Protein AF-A0A9P9T2A0-F1 (afdb_monomer)

Mean predicted aligned error: 20.94 Å

Secondary structure (DSSP, 8-state):
-PPP------PPPP--PPPPPPP-------PPPPP--S---S--------------PPPPPPHHHHHHTS---S---BPTT----GGGTTT-SSHHHHHHHHHHHHSEE-SS--TTTTTT-SSBSS-EE-TTSGGG--HHHHHTT-GGG-HHHHHHHHHHHHHHHHHHHHHHHHHHHHHHTS------------PPPP-PPPP-PPPP-PPPP---PPPPPPP----------TTS-HHHHHHHHHHHHHHHSS--SHHHHHHHHHHHHHHHHTTS--------------------------PPPP------GGGGS-HHHHHHHHHHHHHHHHHHHHHHHHHHHHHHHHHHHHHHHT---------

Structure (mmCIF, N/CA/C/O backbone):
data_AF-A0A9P9T2A0-F1
#
_entry.id   AF-A0A9P9T2A0-F1
#
loop_
_atom_site.group_PDB
_atom_site.id
_atom_site.type_symbol
_atom_site.label_atom_id
_atom_site.label_alt_id
_atom_site.label_comp_id
_atom_site.label_asym_id
_atom_site.label_entity_id
_atom_site.label_seq_id
_atom_site.pdbx_PDB_ins_code
_atom_site.Cartn_x
_atom_site.Cartn_y
_atom_site.Cartn_z
_atom_site.occupancy
_atom_site.B_iso_or_equiv
_atom_site.auth_seq_id
_atom_site.auth_comp_id
_atom_site.auth_asym_id
_atom_site.auth_atom_id
_atom_site.pdbx_PDB_model_num
ATOM 1 N N . MET A 1 1 ? -13.767 57.435 -18.897 1.00 41.62 1 MET A N 1
ATOM 2 C CA . MET A 1 1 ? -14.910 56.518 -18.713 1.00 41.62 1 MET A CA 1
ATOM 3 C C . MET A 1 1 ? -14.420 55.122 -19.057 1.00 41.62 1 MET A C 1
ATOM 5 O O . MET A 1 1 ? -14.004 54.945 -20.196 1.00 41.62 1 MET A O 1
ATOM 9 N N . PRO A 1 2 ? -14.330 54.190 -18.098 1.00 49.88 2 PRO A N 1
ATOM 10 C CA . PRO A 1 2 ? -13.970 52.807 -18.399 1.00 49.88 2 PRO A CA 1
ATOM 11 C C . PRO A 1 2 ? -15.181 52.045 -18.983 1.00 49.88 2 PRO A C 1
ATOM 13 O O . PRO A 1 2 ? -16.313 52.372 -18.618 1.00 49.88 2 PRO A O 1
ATOM 16 N N . PRO A 1 3 ? -14.972 51.081 -19.900 1.00 56.56 3 PRO A N 1
ATOM 17 C CA . PRO A 1 3 ? -16.055 50.308 -20.498 1.00 56.56 3 PRO A CA 1
ATOM 18 C C . PRO A 1 3 ? -16.605 49.237 -19.545 1.00 56.56 3 PRO A C 1
ATOM 20 O O . PRO A 1 3 ? -15.910 48.731 -18.665 1.00 56.56 3 PRO A O 1
ATOM 23 N N . ASN A 1 4 ? -17.890 48.958 -19.750 1.00 50.88 4 ASN A N 1
ATOM 24 C CA . ASN A 1 4 ? -18.775 48.100 -18.971 1.00 50.88 4 ASN A CA 1
ATOM 25 C C . ASN A 1 4 ? -18.480 46.608 -19.243 1.00 50.88 4 ASN A C 1
ATOM 27 O O . ASN A 1 4 ? -18.225 46.246 -20.389 1.00 50.88 4 ASN A O 1
ATOM 31 N N . VAL A 1 5 ? -18.478 45.766 -18.203 1.00 57.22 5 VAL A N 1
ATOM 32 C CA . VAL A 1 5 ? -17.956 44.375 -18.225 1.00 57.22 5 VAL A CA 1
ATOM 33 C C . VAL A 1 5 ? -19.076 43.322 -18.356 1.00 57.22 5 VAL A C 1
ATOM 35 O O . VAL A 1 5 ? -18.821 42.127 -18.275 1.00 57.22 5 VAL A O 1
ATOM 38 N N . ASP A 1 6 ? -20.318 43.739 -18.604 1.00 58.12 6 ASP A N 1
ATOM 39 C CA . ASP A 1 6 ? -21.498 42.860 -18.540 1.00 58.12 6 ASP A CA 1
ATOM 40 C C . ASP A 1 6 ? -21.916 42.196 -19.870 1.00 58.12 6 ASP A C 1
ATOM 42 O O . ASP A 1 6 ? -23.060 41.778 -20.023 1.00 58.12 6 ASP A O 1
ATOM 46 N N . GLU A 1 7 ? -21.009 42.032 -20.835 1.00 53.19 7 GLU A N 1
ATOM 47 C CA . GLU A 1 7 ? -21.342 41.421 -22.134 1.00 53.19 7 GLU A CA 1
ATOM 48 C C . GLU A 1 7 ? -20.341 40.318 -22.518 1.00 53.19 7 GLU A C 1
ATOM 50 O O . GLU A 1 7 ? -19.630 40.389 -23.516 1.00 53.19 7 GLU A O 1
ATOM 55 N N . ILE A 1 8 ? -20.255 39.276 -21.683 1.00 51.69 8 ILE A N 1
ATOM 56 C CA . ILE A 1 8 ? -19.640 38.001 -22.078 1.00 51.69 8 ILE A CA 1
ATOM 57 C C . ILE A 1 8 ? -20.766 37.052 -22.478 1.00 51.69 8 ILE A C 1
ATOM 59 O O . ILE A 1 8 ? -21.396 36.372 -21.669 1.00 51.69 8 ILE A O 1
ATOM 63 N N . GLU A 1 9 ? -21.018 37.092 -23.778 1.00 57.16 9 GLU A N 1
ATOM 64 C CA . GLU A 1 9 ? -21.919 36.263 -24.558 1.00 57.16 9 GLU A CA 1
ATOM 65 C C . GLU A 1 9 ? -21.628 34.765 -24.331 1.00 57.16 9 GLU A C 1
ATOM 67 O O . GLU A 1 9 ? -20.503 34.281 -24.487 1.00 57.16 9 GLU A O 1
ATOM 72 N N . TYR A 1 10 ? -22.661 34.020 -23.933 1.00 47.84 10 TYR A N 1
ATOM 73 C CA . TYR A 1 10 ? -22.633 32.566 -23.782 1.00 47.84 10 TYR A CA 1
ATOM 74 C C . TYR A 1 10 ? -22.463 31.898 -25.155 1.00 47.84 10 TYR A C 1
ATOM 76 O O . TYR A 1 10 ? -23.434 31.674 -25.878 1.00 47.84 10 TYR A O 1
ATOM 84 N N . ALA A 1 11 ? -21.232 31.525 -25.503 1.00 46.56 11 ALA A N 1
ATOM 85 C CA . ALA A 1 11 ? -20.979 30.623 -26.621 1.00 46.56 11 ALA A CA 1
ATOM 86 C C . ALA A 1 11 ? -21.406 29.191 -26.247 1.00 46.56 11 ALA A C 1
ATOM 88 O O . ALA A 1 11 ? -20.914 28.594 -25.287 1.00 46.56 11 ALA A O 1
ATOM 89 N N . THR A 1 12 ? -22.343 28.639 -27.015 1.00 52.91 12 THR A N 1
ATOM 90 C CA . THR A 1 12 ? -22.843 27.265 -26.889 1.00 52.91 12 THR A CA 1
ATOM 91 C C . THR A 1 12 ? -21.741 26.221 -27.125 1.00 52.91 12 THR A C 1
ATOM 93 O O . THR A 1 12 ? -20.896 26.424 -28.000 1.00 52.91 12 THR A O 1
ATOM 96 N N . PRO A 1 13 ? -21.753 25.075 -26.415 1.00 56.88 13 PRO A N 1
ATOM 97 C CA . PRO A 1 13 ? -20.705 24.073 -26.530 1.00 56.88 13 PRO A CA 1
ATOM 98 C C . PRO A 1 13 ? -20.765 23.324 -27.865 1.00 56.88 13 PRO A C 1
ATOM 100 O O . PRO A 1 13 ? -21.826 22.932 -28.348 1.00 56.88 13 PRO A O 1
ATOM 103 N N . PHE A 1 14 ? -19.577 23.117 -28.426 1.00 48.00 14 PHE A N 1
ATOM 104 C CA . PHE A 1 14 ? -19.291 22.433 -29.679 1.00 48.00 14 PHE A CA 1
ATOM 105 C C . PHE A 1 14 ? -20.004 21.079 -29.833 1.00 48.00 14 PHE A C 1
ATOM 107 O O . PHE A 1 14 ? -19.906 20.185 -28.991 1.00 48.00 14 PHE A O 1
ATOM 114 N N . HIS A 1 15 ? -20.647 20.914 -30.990 1.00 42.28 15 HIS A N 1
ATOM 115 C CA . HIS A 1 15 ? -21.074 19.637 -31.548 1.00 42.28 15 HIS A CA 1
ATOM 116 C C . HIS A 1 15 ? -19.861 18.717 -31.772 1.00 42.28 15 HIS A C 1
ATOM 118 O O . HIS A 1 15 ? -19.014 18.984 -32.624 1.00 42.28 15 HIS A O 1
ATOM 124 N N . ASN A 1 16 ? -19.808 17.596 -31.050 1.00 45.84 16 ASN A N 1
ATOM 125 C CA . ASN A 1 16 ? -18.915 16.481 -31.359 1.00 45.84 16 ASN A CA 1
ATOM 126 C C . ASN A 1 16 ? -19.449 15.727 -32.586 1.00 45.84 16 ASN A C 1
ATOM 128 O O . ASN A 1 16 ? -20.404 14.956 -32.486 1.00 45.84 16 ASN A O 1
ATOM 132 N N . GLY A 1 17 ? -18.838 15.962 -33.747 1.00 53.97 17 GLY A N 1
ATOM 133 C CA . GLY A 1 17 ? -19.007 15.109 -34.922 1.00 53.97 17 GLY A CA 1
ATOM 134 C C . GLY A 1 17 ? -18.290 13.758 -34.745 1.00 53.97 17 GLY A C 1
ATOM 135 O O . GLY A 1 17 ? -17.274 13.694 -34.049 1.00 53.97 17 GLY A O 1
ATOM 136 N N . PRO A 1 18 ? -18.795 12.668 -35.351 1.00 54.28 18 PRO A N 1
ATOM 137 C CA . PRO A 1 18 ? -18.172 11.349 -35.272 1.00 54.28 18 PRO A CA 1
ATOM 138 C C . PRO A 1 18 ? -16.817 11.322 -36.007 1.00 54.28 18 PRO A C 1
ATOM 140 O O . PRO A 1 18 ? -16.658 11.998 -37.027 1.00 54.28 18 PRO A O 1
ATOM 143 N N . PRO A 1 19 ? -15.830 10.542 -35.524 1.00 51.84 19 PRO A N 1
ATOM 144 C CA . PRO A 1 19 ? -14.503 10.510 -36.121 1.00 51.84 19 PRO A CA 1
ATOM 145 C C . PRO A 1 19 ? -14.547 9.879 -37.515 1.00 51.84 19 PRO A C 1
ATOM 147 O O . PRO A 1 19 ? -14.990 8.745 -37.695 1.00 51.84 19 PRO A O 1
ATOM 150 N N . ALA A 1 20 ? -14.041 10.626 -38.496 1.00 48.44 20 ALA A N 1
ATOM 151 C CA . ALA A 1 20 ? -13.804 10.142 -39.844 1.00 48.44 20 ALA A CA 1
ATOM 15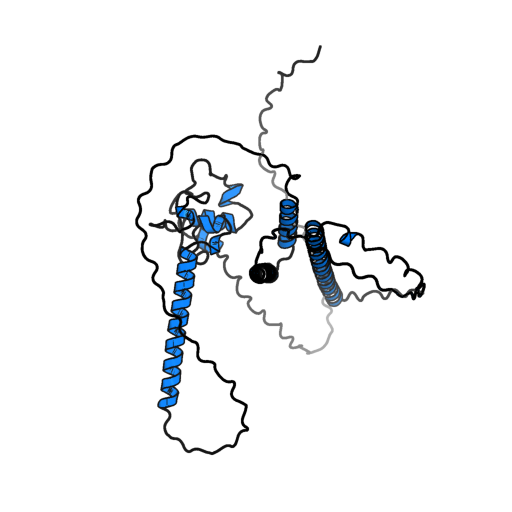2 C C . ALA A 1 20 ? -12.872 8.918 -39.817 1.00 48.44 20 ALA A C 1
ATOM 154 O O . ALA A 1 20 ? -11.771 8.945 -39.259 1.00 48.44 20 ALA A O 1
ATOM 155 N N . SER A 1 21 ? -13.337 7.843 -40.442 1.00 49.62 21 SER A N 1
ATOM 156 C CA . SER A 1 21 ? -12.606 6.614 -40.727 1.00 49.62 21 SER A CA 1
ATOM 157 C C . SER A 1 21 ? -11.299 6.915 -41.465 1.00 49.62 21 SER A C 1
ATOM 159 O O . SER A 1 21 ? -11.310 7.406 -42.594 1.00 49.62 21 SER A O 1
ATOM 161 N N . ARG A 1 22 ? -10.167 6.604 -40.825 1.00 48.06 22 ARG A N 1
ATOM 162 C CA . ARG A 1 22 ? -8.840 6.653 -41.447 1.00 48.06 22 ARG A CA 1
ATOM 163 C C . ARG A 1 22 ? -8.705 5.517 -42.473 1.00 48.06 22 ARG A C 1
ATOM 165 O O . ARG A 1 22 ? -8.990 4.373 -42.117 1.00 48.06 22 ARG A O 1
ATOM 172 N N . PRO A 1 23 ? -8.245 5.786 -43.706 1.00 51.59 23 PRO A N 1
ATOM 173 C CA . PRO A 1 23 ? -7.940 4.733 -44.664 1.00 51.59 23 PRO A CA 1
ATOM 174 C C . PRO A 1 23 ? -6.688 3.967 -44.220 1.00 51.59 23 PRO A C 1
ATOM 176 O O . PRO A 1 23 ? -5.634 4.552 -43.964 1.00 51.59 23 PRO A O 1
ATOM 179 N N . ILE A 1 24 ? -6.819 2.644 -44.123 1.00 49.84 24 ILE A N 1
ATOM 180 C CA . ILE A 1 24 ? -5.708 1.711 -43.933 1.00 49.84 24 ILE A CA 1
ATOM 181 C C . ILE A 1 24 ? -4.950 1.649 -45.260 1.00 49.84 24 ILE A C 1
ATOM 183 O O . ILE A 1 24 ? -5.409 1.034 -46.220 1.00 49.84 24 ILE A O 1
ATOM 187 N N . VAL A 1 25 ? -3.795 2.307 -45.322 1.00 52.50 25 VAL A N 1
ATOM 188 C CA . VAL A 1 25 ? -2.832 2.120 -46.409 1.00 52.50 25 VAL A CA 1
ATOM 189 C C . VAL A 1 25 ? -2.075 0.828 -46.116 1.00 52.50 25 VAL A C 1
ATOM 191 O O . VAL A 1 25 ? -1.145 0.799 -45.314 1.00 52.50 25 VAL A O 1
ATOM 194 N N . VAL A 1 26 ? -2.522 -0.263 -46.735 1.00 50.38 26 VAL A N 1
ATOM 195 C CA . VAL A 1 26 ? -1.772 -1.519 -46.812 1.00 50.38 26 VAL A CA 1
ATOM 196 C C . VAL A 1 26 ? -0.613 -1.283 -47.782 1.00 50.38 26 VAL A C 1
ATOM 198 O O . VAL A 1 26 ? -0.795 -1.353 -48.994 1.00 50.38 26 VAL A O 1
ATOM 201 N N . MET A 1 27 ? 0.574 -0.953 -47.267 1.00 57.16 27 MET A N 1
ATOM 202 C CA . MET A 1 27 ? 1.802 -1.062 -48.058 1.00 57.16 27 MET A CA 1
ATOM 203 C C . MET A 1 27 ? 2.182 -2.540 -48.141 1.00 57.16 27 MET A C 1
ATOM 205 O O . MET A 1 27 ? 2.750 -3.103 -47.206 1.00 57.16 27 MET A O 1
ATOM 209 N N . GLY A 1 28 ? 1.815 -3.169 -49.257 1.00 46.59 28 GLY A N 1
ATOM 210 C CA . GLY A 1 28 ? 2.382 -4.441 -49.681 1.00 46.59 28 GLY A CA 1
ATOM 211 C C . GLY A 1 28 ? 3.827 -4.215 -50.105 1.00 46.59 28 GLY A C 1
ATOM 212 O O . GLY A 1 28 ? 4.086 -3.591 -51.130 1.00 46.59 28 GLY A O 1
ATOM 213 N N . TYR A 1 29 ? 4.765 -4.685 -49.291 1.00 51.84 29 TYR A N 1
ATOM 214 C CA . TYR A 1 29 ? 6.146 -4.859 -49.715 1.00 51.84 29 TYR A CA 1
ATOM 215 C C . TYR A 1 29 ? 6.257 -6.257 -50.319 1.00 51.84 29 TYR A C 1
ATOM 217 O O . TYR A 1 29 ? 6.433 -7.241 -49.603 1.00 51.84 29 TYR A O 1
ATOM 225 N N . ASP A 1 30 ? 6.113 -6.330 -51.641 1.00 45.88 30 ASP A N 1
ATOM 226 C CA . ASP A 1 30 ? 6.529 -7.486 -52.427 1.00 45.88 30 ASP A CA 1
ATOM 227 C C . ASP A 1 30 ? 8.059 -7.576 -52.363 1.00 45.88 30 ASP A C 1
ATOM 229 O O . ASP A 1 30 ? 8.784 -6.855 -53.053 1.00 45.88 30 ASP A O 1
ATOM 233 N N . SER A 1 31 ? 8.564 -8.434 -51.477 1.00 58.38 31 SER A N 1
ATOM 234 C CA . SER A 1 31 ? 9.966 -8.845 -51.486 1.00 58.38 31 SER A CA 1
ATOM 235 C C . SER A 1 31 ? 10.215 -9.764 -52.688 1.00 58.38 31 SER A C 1
ATOM 237 O O . SER A 1 31 ? 9.584 -10.820 -52.771 1.00 58.38 31 SER A O 1
ATOM 239 N N . PRO A 1 32 ? 11.137 -9.421 -53.606 1.00 60.50 32 PRO A N 1
ATOM 240 C CA . PRO A 1 32 ? 11.505 -10.311 -54.695 1.00 60.50 32 PRO A CA 1
ATOM 241 C C . PRO A 1 32 ? 12.266 -11.527 -54.152 1.00 60.50 32 PRO A C 1
ATOM 243 O O . PRO A 1 32 ? 13.269 -11.395 -53.448 1.00 60.50 32 PRO A O 1
ATOM 246 N N . SER A 1 33 ? 11.766 -12.718 -54.488 1.00 54.53 33 SER A N 1
ATOM 247 C CA . SER A 1 33 ? 12.447 -13.997 -54.289 1.00 54.53 33 SER A CA 1
ATOM 248 C C . SER A 1 33 ? 13.847 -13.979 -54.909 1.00 54.53 33 SER A C 1
ATOM 250 O O . SER A 1 33 ? 13.974 -13.620 -56.081 1.00 54.53 33 SER A O 1
ATOM 252 N N . PRO A 1 34 ? 14.893 -14.417 -54.186 1.00 62.72 34 PRO A N 1
ATOM 253 C CA . PRO A 1 34 ? 16.165 -14.723 -54.808 1.00 62.72 34 PRO A CA 1
ATOM 254 C C . PRO A 1 34 ? 16.055 -16.020 -55.617 1.00 62.72 34 PRO A C 1
ATOM 256 O O . PRO A 1 34 ? 15.563 -17.053 -55.156 1.00 62.72 34 PRO A O 1
ATOM 259 N N . ASP A 1 35 ? 16.513 -15.891 -56.851 1.00 49.62 35 ASP A N 1
ATOM 260 C CA . ASP A 1 35 ? 16.622 -16.888 -57.900 1.00 49.62 35 ASP A CA 1
ATOM 261 C C . ASP A 1 35 ? 17.418 -18.122 -57.437 1.00 49.62 35 ASP A C 1
ATOM 263 O O . ASP A 1 35 ? 18.494 -18.017 -56.841 1.00 49.62 35 ASP A O 1
ATOM 267 N N . SER A 1 36 ? 16.864 -19.307 -57.688 1.00 51.88 36 SER A N 1
ATOM 268 C CA . SER A 1 36 ? 17.455 -20.595 -57.323 1.00 51.88 36 SER A CA 1
ATOM 269 C C . SER A 1 36 ? 18.330 -21.093 -58.470 1.00 51.88 36 SER A C 1
ATOM 271 O O . SER A 1 36 ? 17.849 -21.728 -59.406 1.00 51.88 36 SER A O 1
ATOM 273 N N . GLY A 1 37 ? 19.631 -20.815 -58.392 1.00 53.25 37 GLY A N 1
ATOM 274 C CA . GLY A 1 37 ? 20.622 -21.375 -59.310 1.00 53.25 37 GLY A CA 1
ATOM 275 C C . GLY A 1 37 ? 20.786 -22.896 -59.124 1.00 53.25 37 GLY A C 1
ATOM 276 O O . GLY A 1 37 ? 20.967 -23.354 -57.992 1.00 53.25 37 GLY A O 1
ATOM 277 N N . PRO A 1 38 ? 20.763 -23.705 -60.199 1.00 59.72 38 PRO A N 1
ATOM 278 C CA . PRO A 1 38 ? 21.003 -25.138 -60.113 1.00 59.72 38 PRO A CA 1
ATOM 279 C C . PRO A 1 38 ? 22.508 -25.413 -60.170 1.00 59.72 38 PRO A C 1
ATOM 281 O O . PRO A 1 38 ? 23.120 -25.356 -61.235 1.00 59.72 38 PRO A O 1
ATOM 284 N N . GLY A 1 39 ? 23.120 -25.732 -59.031 1.00 59.62 39 GLY A N 1
ATOM 285 C CA . GLY A 1 39 ? 24.494 -26.233 -59.039 1.00 59.62 39 GLY A CA 1
ATOM 286 C C . GLY A 1 39 ? 25.258 -26.036 -57.743 1.00 59.62 39 GLY A C 1
ATOM 287 O O . GLY A 1 39 ? 26.196 -25.251 -57.705 1.00 59.62 39 GLY A O 1
ATOM 288 N N . ALA A 1 40 ? 24.914 -26.784 -56.697 1.00 48.97 40 ALA A N 1
ATOM 289 C CA . ALA A 1 40 ? 25.858 -27.055 -55.620 1.00 48.97 40 ALA A CA 1
ATOM 290 C C . ALA A 1 40 ? 25.557 -28.409 -54.975 1.00 48.97 40 ALA A C 1
ATOM 292 O O . ALA A 1 40 ? 24.422 -28.778 -54.691 1.00 48.97 40 ALA A O 1
ATOM 293 N N . THR A 1 41 ? 26.629 -29.162 -54.835 1.00 52.75 41 THR A N 1
ATOM 294 C CA . THR A 1 41 ? 26.770 -30.557 -54.449 1.00 52.75 41 THR A CA 1
ATOM 295 C C . THR A 1 41 ? 26.315 -30.884 -53.023 1.00 52.75 41 THR A C 1
ATOM 297 O O . THR A 1 41 ? 26.620 -30.157 -52.088 1.00 52.75 41 THR A O 1
ATOM 300 N N . ALA A 1 42 ? 25.671 -32.048 -52.901 1.00 54.41 42 ALA A N 1
ATOM 301 C CA . ALA A 1 42 ? 25.759 -33.055 -51.838 1.00 54.41 42 ALA A CA 1
ATOM 302 C C . ALA A 1 42 ? 26.049 -32.624 -50.378 1.00 54.41 42 ALA A C 1
ATOM 304 O O . ALA A 1 42 ? 27.184 -32.353 -50.001 1.00 54.41 42 ALA A O 1
ATOM 305 N N . ASN A 1 43 ? 25.016 -32.808 -49.546 1.00 56.19 43 ASN A N 1
ATOM 306 C CA . ASN A 1 43 ? 25.062 -33.416 -48.208 1.00 56.19 43 ASN A CA 1
ATOM 307 C C . ASN A 1 43 ? 26.072 -32.846 -47.199 1.00 56.19 43 ASN A C 1
ATOM 309 O O . ASN A 1 43 ? 27.038 -33.506 -46.821 1.00 56.19 43 ASN A O 1
ATOM 313 N N . TYR A 1 44 ? 25.746 -31.683 -46.642 1.00 53.69 44 TYR A N 1
ATOM 314 C CA . TYR A 1 44 ? 26.094 -31.379 -45.257 1.00 53.69 44 TYR A CA 1
ATOM 315 C C . TYR A 1 44 ? 24.859 -30.759 -44.602 1.00 53.69 44 TYR A C 1
ATOM 317 O O . TYR A 1 44 ? 24.515 -29.614 -44.875 1.00 53.69 44 TYR A O 1
ATOM 325 N N . GLU A 1 45 ? 24.137 -31.557 -43.818 1.00 51.16 45 GLU A N 1
ATOM 326 C CA . GLU A 1 45 ? 23.010 -31.118 -42.996 1.00 51.16 45 GLU A CA 1
ATOM 327 C C . GLU A 1 45 ? 23.600 -30.721 -41.634 1.00 51.16 45 GLU A C 1
ATOM 329 O O . GLU A 1 45 ? 23.943 -31.601 -40.840 1.00 51.16 45 GLU A O 1
ATOM 334 N N . PRO A 1 46 ? 23.855 -29.428 -41.359 1.00 60.06 46 PRO A N 1
ATOM 335 C CA . PRO A 1 46 ? 24.291 -29.041 -40.032 1.00 60.06 46 PRO A CA 1
ATOM 336 C C . PRO A 1 46 ? 23.106 -29.261 -39.084 1.00 60.06 46 PRO A C 1
ATOM 338 O O . PRO A 1 46 ? 22.067 -28.620 -39.229 1.00 60.06 46 PRO A O 1
ATOM 341 N N . ASP A 1 47 ? 23.268 -30.172 -38.119 1.00 59.12 47 ASP A N 1
ATOM 342 C CA . ASP A 1 47 ? 22.360 -30.398 -36.984 1.00 59.12 47 ASP A CA 1
ATOM 343 C C . ASP A 1 47 ? 22.363 -29.153 -36.074 1.00 59.12 47 ASP A C 1
ATOM 345 O O . ASP A 1 47 ? 22.895 -29.133 -34.961 1.00 59.12 47 ASP A O 1
ATOM 349 N N . ILE A 1 48 ? 21.824 -28.047 -36.591 1.00 60.75 48 ILE A N 1
ATOM 350 C CA . ILE A 1 48 ? 21.530 -26.839 -35.835 1.00 60.75 48 ILE A CA 1
ATOM 351 C C . ILE A 1 48 ? 20.250 -27.155 -35.078 1.00 60.75 48 ILE A C 1
ATOM 353 O O . ILE A 1 48 ? 19.139 -26.876 -35.532 1.00 60.75 48 ILE A O 1
ATOM 357 N N . LYS A 1 49 ? 20.409 -27.764 -33.901 1.00 60.19 49 LYS A N 1
ATOM 358 C CA . LYS A 1 49 ? 19.342 -27.849 -32.904 1.00 60.19 49 LYS A CA 1
ATOM 359 C C . LYS A 1 49 ? 18.878 -26.430 -32.607 1.00 60.19 49 LYS A C 1
ATOM 361 O O . LYS A 1 49 ? 19.517 -25.724 -31.825 1.00 60.19 49 LYS A O 1
ATOM 366 N N . LEU A 1 50 ? 17.781 -26.008 -33.243 1.00 62.12 50 LEU A N 1
ATOM 367 C CA . LEU A 1 50 ? 17.113 -24.762 -32.895 1.00 62.12 50 LEU A CA 1
ATOM 368 C C . LEU A 1 50 ? 16.908 -24.777 -31.376 1.00 62.12 50 LEU A C 1
ATOM 370 O O . LEU A 1 50 ? 16.360 -25.762 -30.863 1.00 62.12 50 LEU A O 1
ATOM 374 N N . PRO A 1 51 ? 17.372 -23.745 -30.647 1.00 61.47 51 PRO A N 1
ATOM 375 C CA . PRO A 1 51 ? 17.195 -23.680 -29.209 1.00 61.47 51 PRO A CA 1
ATOM 376 C C . PRO A 1 51 ? 15.706 -23.840 -28.933 1.00 61.47 51 PRO A C 1
ATOM 378 O O . PRO A 1 51 ? 14.887 -23.037 -29.385 1.00 61.47 51 PRO A O 1
ATOM 381 N N . GLN A 1 52 ? 15.358 -24.944 -28.267 1.00 62.38 52 GLN A N 1
ATOM 382 C CA . GLN A 1 52 ? 13.986 -25.248 -27.900 1.00 62.38 52 GLN A CA 1
ATOM 383 C C . GLN A 1 52 ? 13.451 -24.025 -27.169 1.00 62.38 52 GLN A C 1
ATOM 385 O O . GLN A 1 52 ? 13.972 -23.668 -26.113 1.00 62.38 52 GLN A O 1
ATOM 390 N N . GLN A 1 53 ? 12.458 -23.359 -27.763 1.00 59.34 53 GLN A N 1
ATOM 391 C CA . GLN A 1 53 ? 11.797 -22.217 -27.151 1.00 59.34 53 GLN A CA 1
ATOM 392 C C . GLN A 1 53 ? 11.255 -22.686 -25.803 1.00 59.34 53 GLN A C 1
ATOM 394 O O . GLN A 1 53 ? 10.259 -23.411 -25.725 1.00 59.34 53 GLN A O 1
ATOM 399 N N . THR A 1 54 ? 11.955 -22.329 -24.730 1.00 66.56 54 THR A N 1
ATOM 400 C CA . THR A 1 54 ? 11.508 -22.549 -23.365 1.00 66.56 54 THR A CA 1
ATOM 401 C C . THR A 1 54 ? 10.175 -21.835 -23.257 1.00 66.56 54 THR A C 1
ATOM 403 O O . THR A 1 54 ? 10.122 -20.611 -23.348 1.00 66.56 54 THR A O 1
ATOM 406 N N . LYS A 1 55 ? 9.084 -22.603 -23.140 1.00 70.12 55 LYS A N 1
ATOM 407 C CA . LYS A 1 55 ? 7.732 -22.075 -22.945 1.00 70.12 55 LYS A CA 1
ATOM 408 C C . LYS A 1 55 ? 7.770 -21.150 -21.733 1.00 70.12 55 LYS A C 1
ATOM 410 O O . LYS A 1 55 ? 7.775 -21.618 -20.596 1.00 70.12 55 LYS A O 1
ATOM 415 N N . VAL A 1 56 ? 7.861 -19.847 -21.983 1.00 75.00 56 VAL A N 1
ATOM 416 C CA . VAL A 1 56 ? 7.838 -18.828 -20.940 1.00 75.00 56 VAL A CA 1
ATOM 417 C C . VAL A 1 56 ? 6.467 -18.938 -20.294 1.00 75.00 56 VAL A C 1
ATOM 419 O O . VAL A 1 56 ? 5.447 -18.756 -20.960 1.00 75.00 56 VAL A O 1
ATOM 422 N N . ALA A 1 57 ? 6.438 -19.333 -19.021 1.00 81.19 57 ALA A N 1
ATOM 423 C CA . ALA A 1 57 ? 5.196 -19.396 -18.271 1.00 81.19 57 ALA A CA 1
ATOM 424 C C . ALA A 1 57 ? 4.511 -18.019 -18.356 1.00 81.19 57 ALA A C 1
ATOM 426 O O . ALA A 1 57 ? 5.200 -17.003 -18.211 1.00 81.19 57 ALA A O 1
ATOM 427 N N . PRO A 1 58 ? 3.192 -17.959 -18.619 1.00 82.31 58 PRO A N 1
ATOM 428 C CA . PRO A 1 58 ? 2.487 -16.690 -18.702 1.00 82.31 58 PRO A CA 1
ATOM 429 C C . PRO A 1 58 ? 2.720 -15.886 -17.414 1.00 82.31 58 PRO A C 1
ATOM 431 O O . PRO A 1 58 ? 2.802 -16.482 -16.331 1.00 82.31 58 PRO A O 1
ATOM 434 N N . PRO A 1 59 ? 2.857 -14.551 -17.515 1.00 80.12 59 PRO A N 1
ATOM 435 C CA . PRO A 1 59 ? 3.114 -13.713 -16.355 1.00 80.12 59 PRO A CA 1
ATOM 436 C C . PRO A 1 59 ? 2.036 -13.953 -15.289 1.00 80.12 59 PRO A C 1
ATOM 438 O O . PRO A 1 59 ? 0.862 -14.137 -15.632 1.00 80.12 59 PRO A O 1
ATOM 441 N N . PRO A 1 60 ? 2.411 -13.988 -13.997 1.00 80.62 60 PRO A N 1
ATOM 442 C CA . PRO A 1 60 ? 1.453 -14.220 -12.930 1.00 80.62 60 PRO A CA 1
ATOM 443 C C . PRO A 1 60 ? 0.341 -13.162 -13.001 1.00 80.62 60 PRO A C 1
ATOM 445 O O . PRO A 1 60 ? 0.642 -11.981 -13.185 1.00 80.62 60 PRO A O 1
ATOM 448 N N . PRO A 1 61 ? -0.935 -13.566 -12.869 1.00 83.31 61 PRO A N 1
ATOM 449 C CA . PRO A 1 61 ? -2.063 -12.655 -13.010 1.00 83.31 61 PRO A CA 1
ATOM 450 C C . PRO A 1 61 ? -1.967 -11.521 -11.991 1.00 83.31 61 PRO A C 1
ATOM 452 O O . PRO A 1 61 ? -1.685 -11.767 -10.812 1.00 83.31 61 PRO A O 1
ATOM 455 N N . ASP A 1 62 ? -2.226 -10.296 -12.455 1.00 89.88 62 ASP A N 1
ATOM 456 C CA . ASP A 1 62 ? -2.224 -9.098 -11.620 1.00 89.88 62 ASP A CA 1
ATOM 457 C C . ASP A 1 62 ? -3.166 -9.318 -10.421 1.00 89.88 62 ASP A C 1
ATOM 459 O O . ASP A 1 62 ? -4.341 -9.657 -10.615 1.00 89.88 62 ASP A O 1
ATOM 463 N N . PRO A 1 63 ? -2.695 -9.172 -9.168 1.00 89.69 63 PRO A N 1
ATOM 464 C CA . PRO A 1 63 ? -3.562 -9.271 -8.002 1.00 89.69 63 PRO A CA 1
ATOM 465 C C . PRO A 1 63 ? -4.775 -8.341 -8.101 1.00 89.69 63 PRO A C 1
ATOM 467 O O . PRO A 1 63 ? -5.839 -8.711 -7.618 1.00 89.69 63 PRO A O 1
ATOM 470 N N . LEU A 1 64 ? -4.676 -7.179 -8.752 1.00 92.81 64 LEU A N 1
ATOM 471 C CA . LEU A 1 64 ? -5.839 -6.314 -8.957 1.00 92.81 64 LEU A CA 1
ATOM 472 C C . LEU A 1 64 ? -6.943 -6.977 -9.784 1.00 92.81 64 LEU A C 1
ATOM 474 O O . LEU A 1 64 ? -8.117 -6.789 -9.468 1.00 92.81 64 LEU A O 1
ATOM 478 N N . GLN A 1 65 ? -6.582 -7.777 -10.787 1.00 94.88 65 GLN A N 1
ATOM 479 C CA . GLN A 1 65 ? -7.551 -8.457 -11.642 1.00 94.88 65 GLN A CA 1
ATOM 480 C C . GLN A 1 65 ? -8.412 -9.420 -10.824 1.00 94.88 65 GLN A C 1
ATOM 482 O O . GLN A 1 65 ? -9.635 -9.349 -10.861 1.00 94.88 65 GLN A O 1
ATOM 487 N N . LYS A 1 66 ? -7.777 -10.209 -9.950 1.00 94.94 66 LYS A N 1
ATOM 488 C CA . LYS A 1 66 ? -8.491 -11.098 -9.021 1.00 94.94 66 LYS A CA 1
ATOM 489 C C . LYS A 1 66 ? -9.434 -10.342 -8.077 1.00 94.94 66 LYS A C 1
ATOM 491 O O . LYS A 1 66 ? -10.389 -10.927 -7.577 1.00 94.94 66 LYS A O 1
ATOM 496 N N . LEU A 1 67 ? -9.152 -9.068 -7.776 1.00 95.69 67 LEU A N 1
ATOM 497 C CA . LEU A 1 67 ? -10.028 -8.236 -6.952 1.00 95.69 67 LEU A CA 1
ATOM 498 C C . LEU A 1 67 ? -11.204 -7.732 -7.782 1.00 95.69 67 LEU A C 1
ATOM 500 O O . LEU A 1 67 ? -12.310 -7.689 -7.262 1.00 95.69 67 LEU A O 1
ATOM 504 N N . LEU A 1 68 ? -10.984 -7.378 -9.049 1.00 96.44 68 LEU A N 1
ATOM 505 C CA . LEU A 1 68 ? -12.036 -6.962 -9.978 1.00 96.44 68 LEU A CA 1
ATOM 506 C C . LEU A 1 68 ? -13.060 -8.069 -10.226 1.00 96.44 68 LEU A C 1
ATOM 508 O O . LEU A 1 68 ? -14.252 -7.759 -10.244 1.00 96.44 68 LEU A O 1
ATOM 512 N N . ASP A 1 69 ? -12.597 -9.318 -10.319 1.00 96.25 69 ASP A N 1
ATOM 513 C CA . ASP A 1 69 ? -13.428 -10.510 -10.537 1.00 96.25 69 ASP A CA 1
ATOM 514 C C . ASP A 1 69 ? -14.372 -10.812 -9.354 1.00 96.25 69 ASP A C 1
ATOM 516 O O . ASP A 1 69 ? -15.331 -11.573 -9.488 1.00 96.25 69 ASP A O 1
ATOM 520 N N . LEU A 1 70 ? -14.126 -10.223 -8.177 1.00 96.50 70 LEU A N 1
ATOM 521 C CA . LEU A 1 70 ? -15.019 -10.372 -7.030 1.00 96.50 70 LEU A CA 1
ATOM 522 C C . LEU A 1 70 ? -16.290 -9.522 -7.215 1.00 96.50 70 LEU A C 1
ATOM 524 O O . LEU A 1 70 ? -16.197 -8.364 -7.640 1.00 96.50 70 LEU A O 1
ATOM 528 N N . PRO A 1 71 ? -17.469 -10.045 -6.823 1.00 98.25 71 PRO A N 1
ATOM 529 C CA . PRO A 1 71 ? -18.727 -9.325 -6.966 1.00 98.25 71 PRO A CA 1
ATOM 530 C C . PRO A 1 71 ? -18.726 -8.046 -6.125 1.00 98.25 71 PRO A C 1
ATOM 532 O O . PRO A 1 71 ? -18.220 -8.013 -4.999 1.00 98.25 71 PRO A O 1
ATOM 535 N N . ILE A 1 72 ? -19.315 -6.986 -6.677 1.00 98.25 72 ILE A N 1
ATOM 536 C CA . ILE A 1 72 ? -19.531 -5.724 -5.968 1.00 98.25 72 ILE A CA 1
ATOM 537 C C . ILE A 1 72 ? -20.629 -5.960 -4.927 1.00 98.25 72 ILE A C 1
ATOM 539 O O . ILE A 1 72 ? -21.777 -6.210 -5.276 1.00 98.25 72 ILE A O 1
ATOM 543 N N . VAL A 1 73 ? -20.271 -5.889 -3.644 1.00 98.38 73 VAL A N 1
ATOM 544 C CA . VAL A 1 73 ? -21.189 -6.149 -2.520 1.00 98.38 73 VAL A CA 1
ATOM 545 C C . VAL A 1 73 ? -21.867 -4.861 -2.050 1.00 98.38 73 VAL A C 1
ATOM 547 O O . VAL A 1 73 ? -22.939 -4.900 -1.449 1.00 98.38 73 VAL A O 1
ATOM 550 N N . ARG A 1 74 ? -21.235 -3.702 -2.277 1.00 97.94 74 ARG A N 1
ATOM 551 C CA . ARG A 1 74 ? -21.739 -2.398 -1.828 1.00 97.94 74 ARG A CA 1
ATOM 552 C C . ARG A 1 74 ? -21.197 -1.234 -2.662 1.00 97.94 74 ARG A C 1
ATOM 554 O O . ARG A 1 74 ? -20.104 -1.364 -3.220 1.00 97.94 74 ARG A O 1
ATOM 561 N N . PRO A 1 75 ? -21.899 -0.085 -2.686 1.00 98.12 75 PRO A N 1
ATOM 562 C CA . PRO A 1 75 ? -21.323 1.165 -3.173 1.00 98.12 75 PRO A CA 1
ATOM 563 C C . PRO A 1 75 ? -20.136 1.595 -2.303 1.00 98.12 75 PRO A C 1
ATOM 565 O O . PRO A 1 75 ? -19.972 1.120 -1.175 1.00 98.12 75 PRO A O 1
ATOM 568 N N . ILE A 1 76 ? -19.298 2.496 -2.823 1.00 98.25 76 ILE A N 1
ATOM 569 C CA . ILE A 1 76 ? -18.132 2.987 -2.084 1.00 98.25 76 ILE A CA 1
ATOM 570 C C . ILE A 1 76 ? -18.633 3.701 -0.818 1.00 98.25 76 ILE A C 1
ATOM 572 O O . ILE A 1 76 ? -19.359 4.687 -0.931 1.00 98.25 76 ILE A O 1
ATOM 576 N N . PRO A 1 77 ? -18.277 3.229 0.391 1.00 98.06 77 PRO A N 1
ATOM 577 C CA . PRO A 1 77 ? -18.802 3.790 1.627 1.00 98.06 77 PRO A CA 1
ATOM 578 C C . PRO A 1 77 ? -18.010 5.047 1.989 1.00 98.06 77 PRO A C 1
ATOM 580 O O . PRO A 1 77 ? -17.203 5.007 2.916 1.00 98.06 77 PRO A O 1
ATOM 583 N N . TRP A 1 78 ? -18.159 6.134 1.237 1.00 98.31 78 TRP A N 1
ATOM 584 C CA . TRP A 1 78 ? -17.530 7.415 1.558 1.00 98.31 78 TRP A CA 1
ATOM 585 C C . TRP A 1 78 ? -18.093 8.006 2.855 1.00 98.31 78 TRP A C 1
ATOM 587 O O . TRP A 1 78 ? -19.226 7.727 3.244 1.00 98.31 78 TRP A O 1
ATOM 597 N N . LYS A 1 79 ? -17.283 8.802 3.553 1.00 98.00 79 LYS A N 1
ATOM 598 C CA . LYS A 1 79 ? -17.796 9.732 4.563 1.00 98.00 79 LYS A CA 1
ATOM 599 C C . LYS A 1 79 ? -18.410 10.942 3.875 1.00 98.00 79 LYS A C 1
ATOM 601 O O . LYS A 1 79 ? -17.945 11.347 2.811 1.00 98.00 79 LYS A O 1
ATOM 606 N N . GLU A 1 80 ? -19.392 11.537 4.534 1.00 97.31 80 GLU A N 1
ATOM 607 C CA . GLU A 1 80 ? -20.040 12.764 4.088 1.00 97.31 80 GLU A CA 1
ATOM 608 C C . GLU A 1 80 ? -18.999 13.864 3.804 1.00 97.31 80 GLU A C 1
ATOM 610 O O . GLU A 1 80 ? -18.071 14.080 4.589 1.00 97.31 80 GLU A O 1
ATOM 615 N N . GLY A 1 81 ? -19.080 14.474 2.618 1.00 97.12 81 GLY A N 1
ATOM 616 C CA . GLY A 1 81 ? -18.143 15.505 2.149 1.00 97.12 81 GLY A CA 1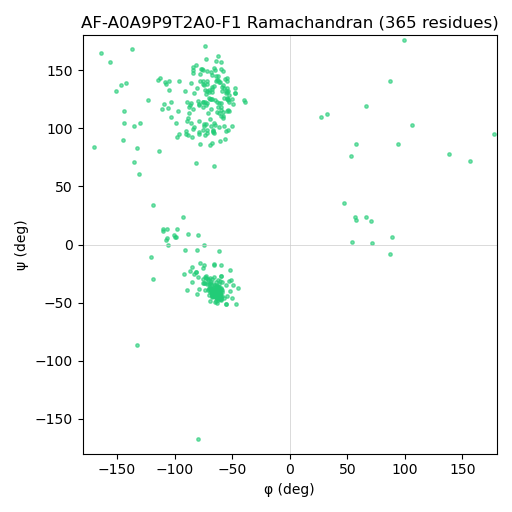
ATOM 617 C C . GLY A 1 81 ? -16.728 15.026 1.778 1.00 97.12 81 GLY A C 1
ATOM 618 O O . GLY A 1 81 ? -15.889 15.843 1.408 1.00 97.12 81 GLY A O 1
ATOM 619 N N . GLN A 1 82 ? -16.421 13.725 1.866 1.00 97.19 82 GLN A N 1
ATOM 620 C CA . GLN A 1 82 ? -15.096 13.158 1.540 1.00 97.19 82 GLN A CA 1
ATOM 621 C C . GLN A 1 82 ? -15.088 12.313 0.259 1.00 97.19 82 GLN A C 1
ATOM 623 O O . GLN A 1 82 ? -14.106 11.602 -0.002 1.00 97.19 82 GLN A O 1
ATOM 628 N N . GLU A 1 83 ? -16.165 12.386 -0.520 1.00 97.00 83 GLU A N 1
ATOM 629 C CA . GLU A 1 83 ? -16.300 11.709 -1.804 1.00 97.00 83 GLU A CA 1
ATOM 630 C C . GLU A 1 83 ? -15.242 12.205 -2.787 1.00 97.00 83 GLU A C 1
ATOM 632 O O . GLU A 1 83 ? -14.894 13.387 -2.834 1.00 97.00 83 GLU A O 1
ATOM 637 N N . LEU A 1 84 ? -14.687 11.273 -3.553 1.00 96.44 84 LEU A N 1
ATOM 638 C CA . LEU A 1 84 ? -13.733 11.584 -4.603 1.00 96.44 84 LEU A CA 1
ATOM 639 C C . LEU A 1 84 ? -14.353 11.229 -5.947 1.00 96.44 84 LEU A C 1
ATOM 641 O O . LEU A 1 84 ? -14.987 10.175 -6.051 1.00 96.44 84 LEU A O 1
ATOM 645 N N . PRO A 1 85 ? -14.120 12.052 -6.980 1.00 97.19 85 PRO A N 1
ATOM 646 C CA . PRO A 1 85 ? -14.561 11.716 -8.319 1.00 97.19 85 PRO A CA 1
ATOM 647 C C . PRO A 1 85 ? -13.832 10.448 -8.821 1.00 97.19 85 PRO A C 1
ATOM 649 O O . PRO A 1 85 ? -12.774 10.086 -8.273 1.00 97.19 85 PRO A O 1
ATOM 652 N N . PRO A 1 86 ? -14.385 9.725 -9.812 1.00 96.50 86 PRO A N 1
ATOM 653 C CA . PRO A 1 86 ? -13.836 8.456 -10.306 1.00 96.50 86 PRO A CA 1
ATOM 654 C C . PRO A 1 86 ? -12.352 8.526 -10.692 1.00 96.50 86 PRO A C 1
ATOM 656 O O . PRO A 1 86 ? -11.569 7.649 -10.309 1.00 96.50 86 PRO A O 1
ATOM 659 N N . GLU A 1 87 ? -11.931 9.626 -11.317 1.00 97.06 87 GLU A N 1
ATOM 660 C CA . GLU A 1 87 ? -10.557 9.877 -11.775 1.00 97.06 87 GLU A CA 1
ATOM 661 C C . GLU A 1 87 ? -9.568 9.919 -10.598 1.00 97.06 87 GLU A C 1
ATOM 663 O O . GLU A 1 87 ? -8.406 9.528 -10.713 1.00 97.06 87 GLU A O 1
ATOM 668 N N . LYS A 1 88 ? -10.037 10.354 -9.421 1.00 96.56 88 LYS A N 1
ATOM 669 C CA . LYS A 1 88 ? -9.257 10.418 -8.173 1.00 96.56 88 LYS A CA 1
ATOM 670 C C . LYS A 1 88 ? -9.530 9.237 -7.236 1.00 96.56 88 LYS A C 1
ATOM 672 O O . LYS A 1 88 ? -9.031 9.228 -6.108 1.00 96.56 88 LYS A O 1
ATOM 677 N N . SER A 1 89 ? -10.304 8.239 -7.661 1.00 96.00 89 SER A N 1
ATOM 678 C CA . SER A 1 89 ? -10.658 7.084 -6.832 1.00 96.00 89 SER A CA 1
ATOM 679 C C . SER A 1 89 ? -10.469 5.756 -7.569 1.00 96.00 89 SER A C 1
ATOM 681 O O . SER A 1 89 ? -9.404 5.146 -7.443 1.00 96.00 89 SER A O 1
ATOM 683 N N . SER A 1 90 ? -11.468 5.291 -8.318 1.00 95.81 90 SER A N 1
ATOM 684 C CA . SER A 1 90 ? -11.457 4.007 -9.032 1.00 95.81 90 SER A CA 1
ATOM 685 C C . SER A 1 90 ? -10.452 3.955 -10.182 1.00 95.81 90 SER A C 1
ATOM 687 O O . SER A 1 90 ? -9.898 2.889 -10.449 1.00 95.81 90 SER A O 1
ATOM 689 N N . GLU A 1 91 ? -10.173 5.093 -10.813 1.00 95.69 91 GLU A N 1
ATOM 690 C CA . GLU A 1 91 ? -9.268 5.216 -11.967 1.00 95.69 91 GLU A CA 1
ATOM 691 C C . GLU A 1 91 ? -7.933 5.877 -11.605 1.00 95.69 91 GLU A C 1
ATOM 693 O O . GLU A 1 91 ? -7.075 6.091 -12.457 1.00 95.69 91 GLU A O 1
ATOM 698 N N . HIS A 1 92 ? -7.717 6.148 -10.317 1.00 97.25 92 HIS A N 1
ATOM 699 C CA . HIS A 1 92 ? -6.542 6.859 -9.835 1.00 97.25 92 HIS A CA 1
ATOM 700 C C . HIS A 1 92 ? -5.233 6.179 -10.282 1.00 97.25 92 HIS A C 1
ATOM 702 O O . HIS A 1 92 ? -5.016 5.000 -10.032 1.00 97.25 92 HIS A O 1
ATOM 708 N N . GLU A 1 93 ? -4.272 6.928 -10.820 1.00 96.75 93 GLU A N 1
ATOM 709 C CA . GLU A 1 93 ? -2.984 6.401 -11.310 1.00 96.75 93 GLU A CA 1
ATOM 710 C C . GLU A 1 93 ? -2.301 5.426 -10.319 1.00 96.75 93 GLU A C 1
ATOM 712 O O . GLU A 1 93 ? -2.003 4.268 -10.633 1.00 96.75 93 GLU A O 1
ATOM 717 N N . ARG A 1 94 ? -2.157 5.856 -9.057 1.00 96.00 94 ARG A N 1
ATOM 718 C CA . ARG A 1 94 ? -1.675 5.024 -7.942 1.00 96.00 94 ARG A CA 1
ATOM 719 C C . ARG A 1 94 ? -2.545 3.778 -7.726 1.00 96.00 94 ARG A C 1
ATOM 721 O O . ARG A 1 94 ? -3.620 3.843 -7.128 1.00 96.00 94 ARG A O 1
ATOM 728 N N . VAL A 1 95 ? -1.984 2.618 -8.079 1.00 95.56 95 VAL A N 1
ATOM 729 C CA . VAL A 1 95 ? -2.528 1.260 -7.851 1.00 95.56 95 VAL A CA 1
ATOM 730 C C . VAL A 1 95 ? -3.077 1.072 -6.439 1.00 95.56 95 VAL A C 1
ATOM 732 O O . VAL A 1 95 ? -4.103 0.429 -6.250 1.00 95.56 95 VAL A O 1
ATOM 735 N N . GLN A 1 96 ? -2.419 1.651 -5.440 1.00 96.06 96 GLN A N 1
ATOM 736 C CA . GLN A 1 96 ? -2.817 1.567 -4.040 1.00 96.06 96 GLN A CA 1
ATOM 737 C C . GLN A 1 96 ? -4.178 2.218 -3.744 1.00 96.06 96 GLN A C 1
ATOM 739 O O . GLN A 1 96 ? -4.951 1.674 -2.955 1.00 96.06 96 GLN A O 1
ATOM 744 N N . VAL A 1 97 ? -4.471 3.367 -4.363 1.00 97.38 97 VAL A N 1
ATOM 745 C CA . VAL A 1 97 ? -5.753 4.067 -4.194 1.00 97.38 97 VAL A CA 1
ATOM 746 C C . VAL A 1 97 ? -6.856 3.252 -4.861 1.00 97.38 97 VAL A C 1
ATOM 748 O O . VAL A 1 97 ? -7.834 2.910 -4.196 1.00 97.38 97 VAL A O 1
ATOM 751 N N . ARG A 1 98 ? -6.635 2.822 -6.111 1.00 97.62 98 ARG A N 1
ATOM 752 C CA . ARG A 1 98 ? -7.563 1.945 -6.848 1.00 97.62 98 ARG A CA 1
ATOM 753 C C . ARG A 1 98 ? -7.859 0.663 -6.086 1.00 97.62 98 ARG A C 1
ATOM 755 O O . ARG A 1 98 ? -9.010 0.345 -5.818 1.00 97.62 98 ARG A O 1
ATOM 762 N N . SER A 1 99 ? -6.807 -0.024 -5.650 1.00 97.38 99 SER A N 1
ATOM 763 C CA . SER A 1 99 ? -6.870 -1.226 -4.813 1.00 97.38 99 SER A CA 1
ATOM 764 C C . SER A 1 99 ? -7.763 -1.041 -3.585 1.00 97.38 99 SER A C 1
ATOM 766 O O . SER A 1 99 ? -8.580 -1.903 -3.271 1.00 97.38 99 SER A O 1
ATOM 768 N N . ALA A 1 100 ? -7.618 0.085 -2.881 1.00 98.12 100 ALA A N 1
ATOM 769 C CA . ALA A 1 100 ? -8.395 0.368 -1.682 1.00 98.12 100 ALA A CA 1
ATOM 770 C C . ALA A 1 100 ? -9.876 0.641 -1.990 1.00 98.12 100 ALA A C 1
ATOM 772 O O . ALA A 1 100 ? -10.743 0.183 -1.246 1.00 98.12 100 ALA A O 1
ATOM 773 N N . VAL A 1 101 ? -10.172 1.342 -3.088 1.00 98.25 101 VAL A N 1
ATOM 774 C CA . VAL A 1 101 ? -11.545 1.602 -3.556 1.00 98.25 101 VAL A CA 1
ATOM 775 C C . VAL A 1 101 ? -12.221 0.308 -4.033 1.00 98.25 101 VAL A C 1
ATOM 777 O O . VAL A 1 101 ? -13.374 0.034 -3.699 1.00 98.25 101 VAL A O 1
ATOM 780 N N . LEU A 1 102 ? -11.494 -0.555 -4.743 1.00 98.19 102 LEU A N 1
ATOM 781 C CA . LEU A 1 102 ? -11.991 -1.877 -5.131 1.00 98.19 102 LEU A CA 1
ATOM 782 C C . LEU A 1 102 ? -12.253 -2.762 -3.907 1.00 98.19 102 LEU A C 1
ATOM 784 O O . LEU A 1 102 ? -13.279 -3.437 -3.836 1.00 98.19 102 LEU A O 1
ATOM 788 N N . LEU A 1 103 ? -11.370 -2.724 -2.907 1.00 98.31 103 LEU A N 1
ATOM 789 C CA . LEU A 1 103 ? -11.564 -3.474 -1.670 1.00 98.31 103 LEU A CA 1
ATOM 790 C C . LEU A 1 103 ? -12.771 -2.970 -0.871 1.00 98.31 103 LEU A C 1
ATOM 792 O O . LEU A 1 103 ? -13.498 -3.784 -0.307 1.00 98.31 103 LEU A O 1
ATOM 796 N N . SER A 1 104 ? -13.014 -1.657 -0.816 1.00 98.50 104 SER A N 1
ATOM 797 C CA . SER A 1 104 ? -14.126 -1.102 -0.029 1.00 98.50 104 SER A CA 1
ATOM 798 C C . SER A 1 104 ? -15.499 -1.553 -0.553 1.00 98.50 104 SER A C 1
ATOM 800 O O . SER A 1 104 ? -16.415 -1.804 0.238 1.00 98.50 104 SER A O 1
ATOM 802 N N . THR A 1 105 ? -15.609 -1.759 -1.866 1.00 98.62 105 THR A N 1
ATOM 803 C CA . THR A 1 105 ? -16.831 -2.228 -2.542 1.00 98.62 105 THR A CA 1
ATOM 804 C C . THR A 1 105 ? -17.020 -3.751 -2.503 1.00 98.62 105 THR A C 1
ATOM 806 O O . THR A 1 105 ? -18.154 -4.224 -2.560 1.00 98.62 105 THR A O 1
ATOM 809 N N . ARG A 1 106 ? -15.938 -4.534 -2.369 1.00 98.44 106 ARG A N 1
ATOM 810 C CA . ARG A 1 106 ? -15.945 -6.009 -2.542 1.00 98.44 106 ARG A CA 1
ATOM 811 C C . ARG A 1 106 ? -15.501 -6.830 -1.326 1.00 98.44 106 ARG A C 1
ATOM 813 O O . ARG A 1 106 ? -15.569 -8.061 -1.355 1.00 98.44 106 ARG A O 1
ATOM 820 N N . GLY A 1 107 ? -14.950 -6.181 -0.304 1.00 98.25 107 GLY A N 1
ATOM 821 C CA . GLY A 1 107 ? -14.530 -6.827 0.943 1.00 98.25 107 GLY A CA 1
ATOM 822 C C . GLY A 1 107 ? -15.697 -7.091 1.885 1.00 98.25 107 GLY A C 1
ATOM 823 O O . GLY A 1 107 ? -16.849 -6.913 1.507 1.00 98.25 107 GLY A O 1
ATOM 824 N N . ASP A 1 108 ? -15.402 -7.420 3.128 1.00 98.38 108 ASP A N 1
ATOM 825 C CA . ASP A 1 108 ? -16.345 -7.622 4.220 1.00 98.38 108 ASP A CA 1
ATOM 826 C C . ASP A 1 108 ? -16.254 -6.445 5.197 1.00 98.38 108 ASP A C 1
ATOM 828 O O . ASP A 1 108 ? -15.171 -5.919 5.477 1.00 98.38 108 ASP A O 1
ATOM 832 N N . VAL A 1 109 ? -17.404 -5.969 5.676 1.00 98.56 109 VAL A N 1
ATOM 833 C CA . VAL A 1 109 ? -17.440 -4.913 6.695 1.00 98.56 109 VAL A CA 1
ATOM 834 C C . VAL A 1 109 ? -17.065 -5.552 8.026 1.00 98.56 109 VAL A C 1
ATOM 836 O O . VAL A 1 109 ? -17.723 -6.493 8.458 1.00 98.56 109 VAL A O 1
ATOM 839 N N . ALA A 1 110 ? -16.017 -5.049 8.674 1.00 98.31 110 ALA A N 1
ATOM 840 C CA . ALA A 1 110 ? -15.665 -5.503 10.009 1.00 98.31 110 ALA A CA 1
ATOM 841 C C . ALA A 1 110 ? -16.739 -5.078 11.012 1.00 98.31 110 ALA A C 1
ATOM 843 O O . ALA A 1 110 ? -17.139 -3.913 11.023 1.00 98.31 110 ALA A O 1
ATOM 844 N N . GLU A 1 111 ? -17.153 -6.010 11.870 1.00 97.94 111 GLU A N 1
ATOM 845 C CA . GLU A 1 111 ? -18.060 -5.734 12.989 1.00 97.94 111 GLU A CA 1
ATOM 846 C C . GLU A 1 111 ? -17.451 -4.693 13.936 1.00 97.94 111 GLU A C 1
ATOM 848 O O . GLU A 1 111 ? -18.079 -3.689 14.257 1.00 97.94 111 GLU A O 1
ATOM 853 N N . ASN A 1 112 ? -16.174 -4.877 14.283 1.00 98.12 112 ASN A N 1
ATOM 854 C CA . ASN A 1 112 ? -15.389 -3.916 15.047 1.00 98.12 112 ASN A CA 1
ATOM 855 C C . ASN A 1 112 ? -14.333 -3.279 14.140 1.00 98.12 112 ASN A C 1
ATOM 857 O O . ASN A 1 112 ? -13.505 -4.009 13.597 1.00 98.12 112 ASN A O 1
ATOM 861 N N . PRO A 1 113 ? -14.310 -1.947 13.950 1.00 98.50 113 PRO A N 1
ATOM 862 C CA . PRO A 1 113 ? -13.305 -1.303 13.115 1.00 98.50 113 PRO A CA 1
ATOM 863 C C . P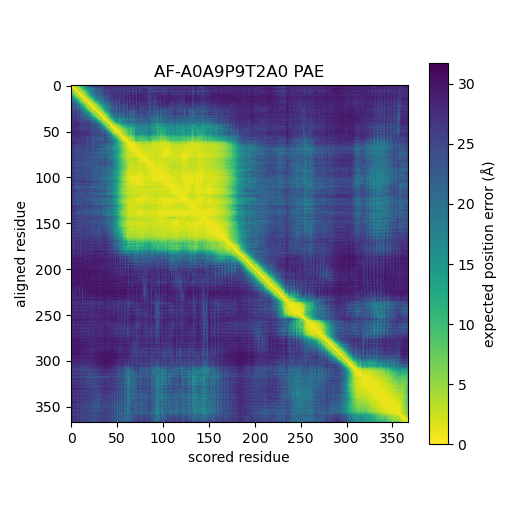RO A 1 113 ? -11.901 -1.465 13.710 1.00 98.50 113 PRO A C 1
ATOM 865 O O . PRO A 1 113 ? -11.721 -1.483 14.924 1.00 98.50 113 PRO A O 1
ATOM 868 N N . CYS A 1 114 ? -10.875 -1.504 12.856 1.00 98.56 114 CYS A N 1
ATOM 869 C CA . CYS A 1 114 ? -9.493 -1.556 13.334 1.00 98.56 114 CYS A CA 1
ATOM 870 C C . CYS A 1 114 ? -9.155 -0.320 14.194 1.00 98.56 114 CYS A C 1
ATOM 872 O O . CYS A 1 114 ? -9.734 0.750 13.989 1.00 98.56 114 CYS A O 1
ATOM 874 N N . ASN A 1 115 ? -8.148 -0.415 15.071 1.00 98.31 115 ASN A N 1
ATOM 875 C CA . ASN A 1 115 ? -7.774 0.646 16.033 1.00 98.31 115 ASN A CA 1
ATOM 876 C C . ASN A 1 115 ? -7.548 2.040 15.419 1.00 98.31 115 ASN A C 1
ATOM 878 O O . ASN A 1 115 ? -7.575 3.054 16.113 1.00 98.31 115 ASN A O 1
ATOM 882 N N . ARG A 1 116 ? -7.253 2.101 14.118 1.00 97.94 116 ARG A N 1
ATOM 883 C CA . ARG A 1 116 ? -7.057 3.350 13.379 1.00 97.94 116 ARG A CA 1
ATOM 884 C C . ARG A 1 116 ? -8.357 3.890 12.792 1.00 97.94 116 ARG A C 1
ATOM 886 O O . ARG A 1 116 ? -8.562 5.099 12.794 1.00 97.94 116 ARG A O 1
ATOM 893 N N . CYS A 1 117 ? -9.213 3.003 12.292 1.00 98.38 117 CYS A N 1
ATOM 894 C CA . CYS A 1 117 ? -10.514 3.372 11.742 1.00 98.38 117 CYS A CA 1
ATOM 895 C C . CYS A 1 117 ? -11.510 3.734 12.847 1.00 98.38 117 CYS A C 1
ATOM 897 O O . CYS A 1 117 ? -12.305 4.643 12.640 1.00 98.38 117 CYS A O 1
ATOM 899 N N . SER A 1 118 ? -11.423 3.098 14.022 1.00 98.25 118 SER A N 1
ATOM 900 C CA . SER A 1 118 ? -12.248 3.431 15.193 1.00 98.25 118 SER A CA 1
ATOM 901 C C . SER A 1 118 ? -12.065 4.880 15.658 1.00 98.25 118 SER A C 1
ATOM 903 O O . SER A 1 118 ? -12.995 5.488 16.165 1.00 98.25 118 SER A O 1
ATOM 905 N N . ARG A 1 119 ? -10.893 5.474 15.401 1.00 98.00 119 ARG A N 1
ATOM 906 C CA . ARG A 1 119 ? -10.593 6.895 15.659 1.00 98.00 119 ARG A CA 1
ATOM 907 C C . ARG A 1 119 ? -11.147 7.848 14.595 1.00 98.00 119 ARG A C 1
ATOM 909 O O . ARG A 1 119 ? -10.747 9.005 14.548 1.00 98.00 119 ARG A O 1
ATOM 916 N N . GLY A 1 120 ? -11.957 7.358 13.659 1.00 97.06 120 GLY A N 1
ATOM 917 C CA . GLY A 1 120 ? -12.498 8.172 12.574 1.00 97.06 120 GLY A CA 1
ATOM 918 C C . GLY A 1 120 ? -11.460 8.601 11.530 1.00 97.06 120 GLY A C 1
ATOM 919 O O . GLY A 1 120 ? -11.717 9.529 10.769 1.00 97.06 120 GLY A O 1
ATOM 920 N N . VAL A 1 121 ? -10.307 7.934 11.420 1.00 96.75 121 VAL A N 1
ATOM 921 C CA . VAL A 1 121 ? -9.284 8.294 10.420 1.00 96.75 121 VAL A CA 1
ATOM 922 C C . VAL A 1 121 ? -9.635 7.730 9.041 1.00 96.75 121 VAL A C 1
ATOM 924 O O . VAL A 1 121 ? -9.941 6.548 8.911 1.00 96.75 121 VAL A O 1
ATOM 927 N N . GLY A 1 122 ? -9.496 8.559 8.002 1.00 96.69 122 GLY A N 1
ATOM 928 C CA . GLY A 1 122 ? -9.600 8.175 6.590 1.00 96.69 122 GLY A CA 1
ATOM 929 C C . GLY A 1 122 ? -10.956 8.478 5.948 1.00 96.69 122 GLY A C 1
ATOM 930 O O . GLY A 1 122 ? -11.866 8.969 6.612 1.00 96.69 122 GLY A O 1
ATOM 931 N N . ARG A 1 123 ? -11.055 8.217 4.637 1.00 97.56 123 ARG A N 1
ATOM 932 C CA . ARG A 1 123 ? -12.156 8.685 3.771 1.00 97.56 123 ARG A CA 1
ATOM 933 C C . ARG A 1 123 ? -13.384 7.781 3.745 1.00 97.56 123 ARG A C 1
ATOM 935 O O . ARG A 1 123 ? -14.465 8.248 3.418 1.00 97.56 123 ARG A O 1
ATOM 942 N N . PHE A 1 124 ? -13.225 6.502 4.077 1.00 98.50 124 PHE A N 1
ATOM 943 C CA . PHE A 1 124 ? -14.344 5.567 4.108 1.00 98.50 124 PHE A CA 1
ATOM 944 C C . PHE A 1 124 ? -15.061 5.614 5.463 1.00 98.50 124 PHE A C 1
ATOM 946 O O . PHE A 1 124 ? -14.411 5.671 6.510 1.00 98.50 124 PHE A O 1
ATOM 953 N N . ALA A 1 125 ? -16.391 5.567 5.443 1.00 98.38 125 ALA A N 1
ATOM 954 C CA . ALA A 1 125 ? -17.265 5.509 6.609 1.00 98.38 125 ALA A CA 1
ATOM 955 C C . ALA A 1 125 ? -17.227 4.139 7.304 1.00 98.38 125 ALA A C 1
ATOM 957 O O . ALA A 1 125 ? -17.408 4.057 8.514 1.00 98.38 125 ALA A O 1
ATOM 958 N N . LYS A 1 126 ? -16.954 3.061 6.555 1.00 98.44 126 LYS A N 1
ATOM 959 C CA . LYS A 1 126 ? -16.896 1.685 7.075 1.00 98.44 126 LYS A CA 1
ATOM 960 C C . LYS A 1 126 ? -15.478 1.120 7.022 1.00 98.44 126 LYS A C 1
ATOM 962 O O . LYS A 1 126 ? -14.733 1.359 6.071 1.00 98.44 126 LYS A O 1
ATOM 967 N N . CYS A 1 127 ? -15.110 0.324 8.026 1.00 98.62 127 CYS A N 1
ATOM 968 C CA . CYS A 1 127 ? -13.854 -0.422 8.027 1.00 98.62 127 CYS A CA 1
ATOM 969 C C . CYS A 1 127 ? -14.040 -1.733 7.252 1.00 98.62 127 CYS A C 1
ATOM 971 O O . CYS A 1 127 ? -14.597 -2.692 7.775 1.00 98.62 127 CYS A O 1
ATOM 973 N N . VAL A 1 128 ? -13.610 -1.759 5.990 1.00 98.69 128 VAL A N 1
ATOM 974 C CA . VAL A 1 128 ? -13.775 -2.921 5.101 1.00 98.69 128 VAL A CA 1
ATOM 975 C C . VAL A 1 128 ? -12.444 -3.646 4.932 1.00 98.69 128 VAL A C 1
ATOM 977 O O . VAL A 1 128 ? -11.430 -2.996 4.671 1.00 98.69 128 VAL A O 1
ATOM 980 N N . TYR A 1 129 ? -12.424 -4.969 5.056 1.00 98.44 129 TYR A N 1
ATOM 981 C CA . TYR A 1 129 ? -11.236 -5.806 4.846 1.00 98.44 129 TYR A CA 1
ATOM 982 C C . TYR A 1 129 ? -11.598 -7.056 4.038 1.00 98.44 129 TYR A C 1
ATOM 984 O O . TYR A 1 129 ? -12.770 -7.324 3.819 1.00 98.44 129 TYR A O 1
ATOM 992 N N . LYS A 1 130 ? -10.613 -7.806 3.542 1.00 97.75 130 LYS A N 1
ATOM 993 C CA . LYS A 1 130 ? -10.861 -9.114 2.921 1.00 97.75 130 LYS A CA 1
ATOM 994 C C . LYS A 1 130 ? -9.698 -10.048 3.191 1.00 97.75 130 LYS A C 1
ATOM 996 O O . LYS A 1 130 ? -8.533 -9.647 3.096 1.00 97.75 130 LYS A O 1
ATOM 1001 N N . ASP A 1 131 ? -9.996 -11.296 3.517 1.00 96.38 131 ASP A N 1
ATOM 1002 C CA . ASP A 1 131 ? -8.954 -12.274 3.785 1.00 96.38 131 ASP A CA 1
ATOM 1003 C C . ASP A 1 131 ? -8.140 -12.622 2.536 1.00 96.38 131 ASP A C 1
ATOM 1005 O O . ASP A 1 131 ? -8.667 -12.805 1.447 1.00 96.38 131 ASP A O 1
ATOM 1009 N N . GLY A 1 132 ? -6.815 -12.678 2.701 1.00 94.88 132 GLY A N 1
ATOM 1010 C CA . GLY A 1 132 ? -5.864 -12.923 1.612 1.00 94.88 132 GLY A CA 1
ATOM 1011 C C . GLY A 1 132 ? -5.437 -11.656 0.866 1.00 94.88 1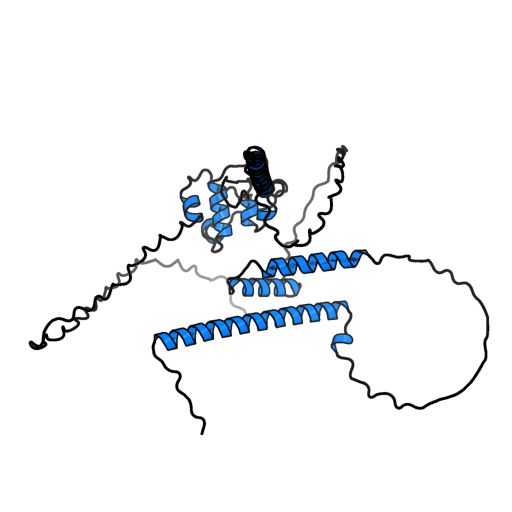32 GLY A C 1
ATOM 1012 O O . GLY A 1 132 ? -4.477 -11.699 0.103 1.00 94.88 132 GLY A O 1
ATOM 1013 N N . TRP A 1 133 ? -6.069 -10.513 1.141 1.00 96.38 133 TRP A N 1
ATOM 1014 C CA . TRP A 1 133 ? -5.795 -9.245 0.468 1.00 96.38 133 TRP A CA 1
ATOM 1015 C C . TRP A 1 133 ? -5.000 -8.289 1.351 1.00 96.38 133 TRP A C 1
ATOM 1017 O O . TRP A 1 133 ? -5.226 -8.214 2.557 1.00 96.38 133 TRP A O 1
ATOM 1027 N N . PHE A 1 134 ? -4.045 -7.567 0.757 1.00 96.31 134 PHE A N 1
ATOM 1028 C CA . PHE A 1 134 ? -3.231 -6.526 1.414 1.00 96.31 134 PHE A CA 1
ATOM 1029 C C . PHE A 1 134 ? -2.646 -6.935 2.777 1.00 96.31 134 PHE A C 1
ATOM 1031 O O . PHE A 1 134 ? -2.564 -6.125 3.701 1.00 96.31 134 PHE A O 1
ATOM 1038 N N . MET A 1 135 ? -2.270 -8.213 2.919 1.00 95.94 135 MET A N 1
ATOM 1039 C CA . MET A 1 135 ? -1.765 -8.797 4.171 1.00 95.94 135 MET A CA 1
ATOM 1040 C C . MET A 1 135 ? -2.736 -8.651 5.363 1.00 95.94 135 MET A C 1
ATOM 1042 O O . MET A 1 135 ? -2.317 -8.678 6.513 1.00 95.94 135 MET A O 1
ATOM 1046 N N . GLY A 1 136 ? -4.038 -8.499 5.105 1.00 96.81 136 GLY A N 1
ATOM 1047 C CA . GLY A 1 136 ? -5.068 -8.288 6.125 1.00 96.81 136 GLY A CA 1
ATOM 1048 C C . GLY A 1 136 ? -5.315 -6.825 6.499 1.00 96.81 136 GLY A C 1
ATOM 1049 O O . GLY A 1 136 ? -6.072 -6.565 7.428 1.00 96.81 136 GLY A O 1
ATOM 1050 N N . ALA A 1 137 ? -4.708 -5.850 5.814 1.00 98.38 137 ALA A N 1
ATOM 1051 C CA . ALA A 1 137 ? -5.025 -4.443 6.053 1.00 98.38 137 ALA A CA 1
ATOM 1052 C C . ALA A 1 137 ? -6.418 -4.079 5.504 1.00 98.38 137 ALA A C 1
ATOM 1054 O O . ALA A 1 137 ? -6.798 -4.495 4.410 1.00 98.38 137 ALA A O 1
ATOM 1055 N N . CYS A 1 138 ? -7.164 -3.250 6.239 1.00 98.69 138 CYS A N 1
ATOM 1056 C CA . CYS A 1 138 ? -8.437 -2.713 5.761 1.00 98.69 138 CYS A CA 1
ATOM 1057 C C . CYS A 1 138 ? -8.242 -1.649 4.663 1.00 98.69 138 CYS A C 1
ATOM 1059 O O . CYS A 1 138 ? -7.184 -1.016 4.567 1.00 98.69 138 CYS A O 1
ATOM 1061 N N . ALA A 1 139 ? -9.293 -1.395 3.880 1.00 98.38 139 ALA A N 1
ATOM 1062 C CA . ALA A 1 139 ? -9.302 -0.468 2.747 1.00 98.38 139 ALA A CA 1
ATOM 1063 C C . ALA A 1 139 ? -8.826 0.940 3.137 1.00 98.38 139 ALA A C 1
ATOM 1065 O O . ALA A 1 139 ? -7.984 1.528 2.465 1.00 98.38 139 ALA A O 1
ATOM 1066 N N . THR A 1 140 ? -9.286 1.464 4.273 1.00 98.38 140 THR A N 1
ATOM 1067 C CA . THR A 1 140 ? -8.922 2.803 4.762 1.00 98.38 140 THR A CA 1
ATOM 1068 C C . THR A 1 140 ? -7.437 2.916 5.121 1.00 98.38 140 THR A C 1
ATOM 1070 O O . THR A 1 140 ? -6.753 3.886 4.773 1.00 98.38 140 THR A O 1
ATOM 1073 N N . CYS A 1 141 ? -6.900 1.908 5.813 1.00 98.44 141 CYS A N 1
ATOM 1074 C CA . CYS A 1 141 ? -5.477 1.853 6.142 1.00 98.44 141 CYS A CA 1
ATOM 1075 C C . CYS A 1 141 ? -4.623 1.679 4.882 1.00 98.44 141 CYS A C 1
ATOM 1077 O O . CYS A 1 141 ? -3.571 2.315 4.782 1.00 98.44 141 CYS A O 1
ATOM 1079 N N . GLN A 1 142 ? -5.098 0.880 3.921 1.00 97.88 142 GLN A N 1
ATOM 1080 C CA . GLN A 1 142 ? -4.449 0.705 2.629 1.00 97.88 142 GLN A CA 1
ATOM 1081 C C . GLN A 1 142 ? -4.433 2.008 1.825 1.00 97.88 142 GLN A C 1
ATOM 1083 O O . GLN A 1 142 ? -3.370 2.389 1.359 1.00 97.88 142 GLN A O 1
ATOM 1088 N N . MET A 1 143 ? -5.537 2.752 1.729 1.00 97.62 143 MET A N 1
ATOM 1089 C CA . MET A 1 143 ? -5.603 4.017 0.977 1.00 97.62 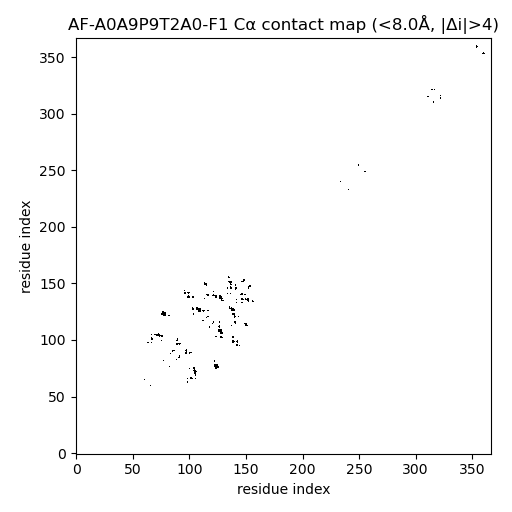143 MET A CA 1
ATOM 1090 C C . MET A 1 143 ? -4.650 5.091 1.527 1.00 97.62 143 MET A C 1
ATOM 1092 O O . MET A 1 143 ? -4.096 5.881 0.774 1.00 97.62 143 MET A O 1
ATOM 1096 N N . SER A 1 144 ? -4.433 5.110 2.847 1.00 96.75 144 SER A N 1
ATOM 1097 C CA . SER A 1 144 ? -3.601 6.111 3.539 1.00 96.75 144 SER A CA 1
ATOM 1098 C C . SER A 1 144 ? -2.106 5.765 3.637 1.00 96.75 144 SER A C 1
ATOM 1100 O O . SER A 1 144 ? -1.385 6.411 4.399 1.00 96.75 144 SER A O 1
ATOM 1102 N N . SER A 1 145 ? -1.634 4.718 2.949 1.00 94.81 145 SER A N 1
ATOM 1103 C CA . SER A 1 145 ? -0.240 4.224 3.033 1.00 94.81 145 SER A CA 1
ATOM 1104 C C . SER A 1 145 ? 0.219 3.838 4.435 1.00 94.81 145 SER A C 1
ATOM 1106 O O . SER A 1 145 ? 1.412 3.752 4.710 1.00 94.81 145 SER A O 1
ATOM 1108 N N . LYS A 1 146 ? -0.726 3.557 5.335 1.00 96.69 146 LYS A N 1
ATOM 1109 C CA . LYS A 1 146 ? -0.451 3.171 6.725 1.00 96.69 146 LYS A CA 1
ATOM 1110 C C . LYS A 1 146 ? -0.990 1.773 7.024 1.00 96.69 146 LYS A C 1
ATOM 1112 O O . LYS A 1 146 ? -1.428 1.502 8.142 1.00 96.69 146 LYS A O 1
ATOM 1117 N N . GLY A 1 147 ? -0.948 0.881 6.031 1.00 96.56 147 GLY A N 1
ATOM 1118 C CA . GLY A 1 147 ? -1.378 -0.515 6.159 1.00 96.56 147 GLY A CA 1
ATOM 1119 C C . GLY A 1 147 ? -0.675 -1.257 7.301 1.00 96.56 147 GLY A C 1
ATOM 1120 O O . GLY A 1 147 ? -1.315 -2.032 8.001 1.00 96.56 147 GLY A O 1
ATOM 1121 N N . ASN A 1 148 ? 0.598 -0.945 7.564 1.00 97.06 148 ASN A N 1
ATOM 1122 C CA . ASN A 1 148 ? 1.394 -1.550 8.644 1.00 97.06 148 ASN A CA 1
ATOM 1123 C C . ASN A 1 148 ? 0.885 -1.201 10.059 1.00 97.06 148 ASN A C 1
ATOM 1125 O O . ASN A 1 148 ? 1.234 -1.880 11.015 1.00 97.06 148 ASN A O 1
ATOM 1129 N N . HIS A 1 149 ? 0.066 -0.153 10.206 1.00 97.38 149 HIS A N 1
ATOM 1130 C CA . HIS A 1 149 ? -0.557 0.228 11.481 1.00 97.38 149 HIS A CA 1
ATOM 1131 C C . HIS A 1 149 ? -2.005 -0.271 11.606 1.00 97.38 149 HIS A C 1
ATOM 1133 O O . HIS A 1 149 ? -2.722 0.129 12.523 1.00 97.38 149 HIS A O 1
ATOM 1139 N N . CYS A 1 150 ? -2.477 -1.082 10.658 1.00 98.50 150 CYS A N 1
ATOM 1140 C CA . CYS A 1 150 ? -3.797 -1.690 10.737 1.00 98.50 150 CYS A CA 1
ATOM 1141 C C . CYS A 1 150 ? -3.763 -2.837 11.756 1.00 98.50 150 CYS A C 1
ATOM 1143 O O . CYS A 1 150 ? -2.980 -3.768 11.583 1.00 98.50 150 CYS A O 1
ATOM 1145 N N . SER A 1 151 ? -4.608 -2.795 12.793 1.00 98.38 151 SER A N 1
ATOM 1146 C CA . SER A 1 151 ? -4.629 -3.850 13.821 1.00 98.38 151 SER A CA 1
ATOM 1147 C C . SER A 1 151 ? -4.952 -5.226 13.238 1.00 98.38 151 SER A C 1
ATOM 1149 O O . SER A 1 151 ? -4.266 -6.179 13.571 1.00 98.38 151 SER A O 1
ATOM 1151 N N . PHE A 1 152 ? -5.861 -5.315 12.261 1.00 98.25 152 PHE A N 1
ATOM 1152 C CA . PHE A 1 152 ? -6.163 -6.577 11.568 1.00 98.25 152 PHE A CA 1
ATOM 1153 C C . PHE A 1 152 ? -4.941 -7.194 10.888 1.00 98.25 152 PHE A C 1
ATOM 1155 O O . PHE A 1 152 ? -4.719 -8.401 10.952 1.00 98.25 152 PHE A O 1
ATOM 1162 N N . ARG A 1 153 ? -4.107 -6.361 10.256 1.00 97.81 153 ARG A N 1
ATOM 1163 C CA . ARG A 1 153 ? -2.862 -6.824 9.643 1.00 97.81 153 ARG A CA 1
ATOM 1164 C C . ARG A 1 153 ? -1.874 -7.308 10.699 1.00 97.81 153 ARG A C 1
ATOM 1166 O O . ARG A 1 153 ? -1.269 -8.357 10.514 1.00 97.81 153 ARG A O 1
ATOM 1173 N N . LEU A 1 154 ? -1.723 -6.565 11.795 1.00 97.81 154 LEU A N 1
ATOM 1174 C CA . LEU A 1 154 ? -0.830 -6.943 12.892 1.00 97.81 154 LEU A CA 1
ATOM 1175 C C . LEU A 1 154 ? -1.256 -8.267 13.537 1.00 97.81 154 LEU A C 1
ATOM 1177 O O . LEU A 1 154 ? -0.416 -9.136 13.751 1.00 97.81 154 LEU A O 1
ATOM 1181 N N . GLU A 1 155 ? -2.552 -8.450 13.783 1.00 96.69 155 GLU A N 1
ATOM 1182 C CA . GLU A 1 155 ? -3.124 -9.693 14.308 1.00 96.69 155 GLU A CA 1
ATOM 1183 C C . GLU A 1 155 ? -2.909 -10.859 13.339 1.00 96.69 155 GLU A C 1
ATOM 1185 O O . GLU A 1 155 ? -2.482 -11.938 13.750 1.00 96.69 155 GLU A O 1
ATOM 1190 N N . LYS A 1 156 ? -3.114 -10.639 12.036 1.00 96.62 156 LYS A N 1
ATOM 1191 C CA . LYS A 1 156 ? -2.895 -11.666 11.012 1.00 96.62 156 LYS A CA 1
ATOM 1192 C C . LYS A 1 156 ? -1.425 -12.051 10.863 1.00 96.62 156 LYS A C 1
ATOM 1194 O O . LYS A 1 156 ? -1.113 -13.237 10.752 1.00 96.62 156 LYS A O 1
ATOM 1199 N N . GLU A 1 157 ? -0.516 -11.080 10.884 1.00 96.50 157 GLU A N 1
ATOM 1200 C CA . GLU A 1 157 ? 0.928 -11.331 10.887 1.00 96.50 157 GLU A CA 1
ATOM 1201 C C . GLU A 1 157 ? 1.362 -12.059 12.169 1.00 96.50 157 GLU A C 1
ATOM 1203 O O . GLU A 1 157 ? 2.160 -12.995 12.096 1.00 96.50 157 GLU A O 1
ATOM 1208 N N . ALA A 1 158 ? 0.809 -11.696 13.331 1.00 96.69 158 ALA A N 1
ATOM 1209 C CA . ALA A 1 158 ? 1.063 -12.389 14.592 1.00 96.69 158 ALA A CA 1
ATOM 1210 C C . ALA A 1 158 ? 0.559 -13.840 14.555 1.00 96.69 158 ALA A C 1
ATOM 1212 O O . ALA A 1 158 ? 1.297 -14.754 14.922 1.00 96.69 158 ALA A O 1
ATOM 1213 N N . ALA A 1 159 ? -0.648 -14.073 14.034 1.00 95.81 159 ALA A N 1
ATOM 1214 C CA . 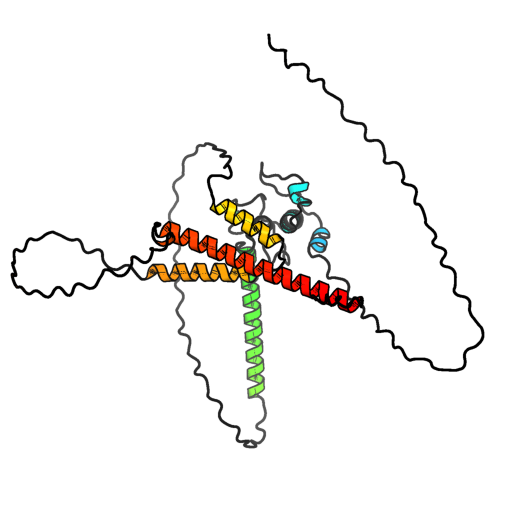ALA A 1 159 ? -1.205 -15.410 13.859 1.00 95.81 159 ALA A CA 1
ATOM 1215 C C . ALA A 1 159 ? -0.378 -16.254 12.874 1.00 95.81 159 ALA A C 1
ATOM 1217 O O . ALA A 1 159 ? -0.130 -17.432 13.130 1.00 95.81 159 ALA A O 1
ATOM 1218 N N . ALA A 1 160 ? 0.093 -15.665 11.770 1.00 95.00 160 ALA A N 1
ATOM 1219 C CA . ALA A 1 160 ? 0.983 -16.344 10.830 1.00 95.00 160 ALA A CA 1
ATOM 1220 C C . ALA A 1 160 ? 2.316 -16.731 11.492 1.00 95.00 160 ALA A C 1
ATOM 1222 O O . ALA A 1 160 ? 2.753 -17.872 11.359 1.00 95.00 160 ALA A O 1
ATOM 1223 N N . ARG A 1 161 ? 2.922 -15.825 12.271 1.00 95.06 161 ARG A N 1
ATOM 1224 C CA . ARG A 1 161 ? 4.151 -16.109 13.033 1.00 95.06 161 ARG A CA 1
ATOM 1225 C C . ARG A 1 161 ? 3.946 -17.210 14.072 1.00 95.06 161 ARG A C 1
ATOM 1227 O O . ARG A 1 161 ? 4.794 -18.090 14.177 1.00 95.06 161 ARG A O 1
ATOM 1234 N N . ALA A 1 162 ? 2.829 -17.195 14.799 1.00 95.88 162 ALA A N 1
ATOM 1235 C CA . ALA A 1 162 ? 2.496 -18.233 15.772 1.00 95.88 162 ALA A CA 1
ATOM 1236 C C . ALA A 1 162 ? 2.328 -19.609 15.106 1.00 95.88 162 ALA A C 1
ATOM 1238 O O . ALA A 1 162 ? 2.843 -20.602 15.615 1.00 95.88 162 ALA A O 1
ATOM 1239 N N . LYS A 1 163 ? 1.684 -19.665 13.930 1.00 94.88 163 LYS A N 1
ATOM 1240 C CA . LYS A 1 163 ? 1.558 -20.901 13.141 1.00 94.88 163 LYS A CA 1
ATOM 1241 C C . LYS A 1 163 ? 2.920 -21.436 12.701 1.00 94.88 163 LYS A C 1
ATOM 1243 O O . LYS A 1 163 ? 3.192 -22.611 12.920 1.00 94.88 163 LYS A O 1
ATOM 1248 N N . THR A 1 164 ? 3.789 -20.585 12.154 1.00 94.12 164 THR A N 1
ATOM 1249 C CA . THR A 1 164 ? 5.145 -20.993 11.750 1.00 94.12 164 THR A CA 1
ATOM 1250 C C . THR A 1 164 ? 5.987 -21.456 12.943 1.00 94.12 164 THR A C 1
ATOM 1252 O O . THR A 1 164 ? 6.743 -22.419 12.833 1.00 94.12 164 THR A O 1
ATOM 1255 N N . ALA A 1 165 ? 5.853 -20.801 14.100 1.00 94.00 165 ALA A N 1
ATOM 1256 C CA . ALA A 1 165 ? 6.531 -21.226 15.322 1.00 94.00 165 ALA A CA 1
ATOM 1257 C C . ALA A 1 165 ? 6.053 -22.617 15.771 1.00 94.00 165 ALA A C 1
ATOM 1259 O O . ALA A 1 165 ? 6.883 -23.488 16.019 1.00 94.00 165 ALA A O 1
ATOM 1260 N N . ALA A 1 166 ? 4.738 -22.855 15.781 1.00 93.69 166 ALA A N 1
ATOM 1261 C CA . ALA A 1 166 ? 4.168 -24.152 16.139 1.00 93.69 166 ALA A CA 1
ATOM 1262 C C . ALA A 1 166 ? 4.632 -25.274 15.193 1.00 93.69 166 ALA A C 1
ATOM 1264 O O . ALA A 1 166 ? 5.073 -26.321 15.663 1.00 93.69 166 ALA A O 1
ATOM 1265 N N . THR A 1 167 ? 4.624 -25.044 13.874 1.00 92.88 167 THR A N 1
ATOM 1266 C CA . THR A 1 167 ? 5.100 -26.045 12.900 1.00 92.88 167 THR A CA 1
ATOM 1267 C C . THR A 1 167 ? 6.588 -26.348 13.061 1.00 92.88 167 THR A C 1
ATOM 1269 O O . THR A 1 167 ? 7.006 -27.499 12.936 1.00 92.88 167 THR A O 1
ATOM 1272 N N . ASN A 1 168 ? 7.399 -25.335 13.377 1.00 89.38 168 ASN A N 1
ATOM 1273 C CA . ASN A 1 168 ? 8.831 -25.527 13.601 1.00 89.38 168 ASN A CA 1
ATOM 1274 C C . ASN A 1 168 ? 9.104 -26.319 14.891 1.00 89.38 168 ASN A C 1
ATOM 1276 O O . ASN A 1 168 ? 9.999 -27.164 14.902 1.00 89.38 168 ASN A O 1
ATOM 1280 N N . SER A 1 169 ? 8.314 -26.106 15.949 1.00 88.19 169 SER A N 1
ATOM 1281 C CA . SER A 1 169 ? 8.414 -26.881 17.191 1.00 88.19 169 SER A CA 1
ATOM 1282 C C . SER A 1 169 ? 8.065 -28.361 16.994 1.00 88.19 169 SER A C 1
ATOM 1284 O O . SER A 1 169 ? 8.784 -29.217 17.506 1.00 88.19 169 SER A O 1
ATOM 1286 N N . THR A 1 170 ? 7.031 -28.685 16.210 1.00 86.69 170 THR A N 1
ATOM 1287 C CA . THR A 1 170 ? 6.666 -30.085 15.913 1.00 86.69 170 THR A CA 1
ATOM 1288 C C . THR A 1 170 ? 7.734 -30.801 15.082 1.00 86.69 170 THR A C 1
ATOM 1290 O O . THR A 1 170 ? 8.056 -31.960 15.340 1.00 86.69 170 THR A O 1
ATOM 1293 N N . ASN A 1 171 ? 8.348 -30.112 14.116 1.00 79.12 171 ASN A N 1
ATOM 1294 C CA . ASN A 1 171 ? 9.403 -30.714 13.297 1.00 79.12 171 ASN A CA 1
ATOM 1295 C C . ASN A 1 171 ? 10.690 -30.989 14.097 1.00 79.12 171 ASN A C 1
ATOM 1297 O O . ASN A 1 171 ? 11.371 -31.980 13.832 1.00 79.12 171 ASN A O 1
ATOM 1301 N N . MET A 1 172 ? 11.016 -30.161 15.099 1.00 78.12 172 MET A N 1
ATOM 1302 C CA . MET A 1 172 ? 12.155 -30.413 15.993 1.00 78.12 172 MET A CA 1
ATOM 1303 C C . MET A 1 172 ? 11.925 -31.631 16.900 1.00 78.12 172 MET A C 1
ATOM 1305 O O . MET A 1 172 ? 12.861 -32.405 17.098 1.00 78.12 172 MET A O 1
ATOM 1309 N N . SER A 1 173 ? 10.702 -31.857 17.404 1.00 75.19 173 SER A N 1
ATOM 1310 C CA . SER A 1 173 ? 10.430 -33.036 18.242 1.00 75.19 173 SER A CA 1
ATOM 1311 C C . SER A 1 173 ? 10.481 -34.337 17.434 1.00 75.19 173 SER A C 1
ATOM 1313 O O . SER A 1 173 ? 11.094 -35.302 17.880 1.00 75.19 173 SER A O 1
ATOM 1315 N N . ALA A 1 174 ? 9.939 -34.346 16.211 1.00 72.62 174 ALA A N 1
ATOM 1316 C CA . ALA A 1 174 ? 10.003 -35.512 15.324 1.00 72.62 174 ALA A CA 1
ATOM 1317 C C . ALA A 1 174 ? 11.443 -35.845 14.880 1.00 72.62 174 ALA A C 1
ATOM 1319 O O . ALA A 1 174 ? 11.806 -37.015 14.737 1.00 72.62 174 ALA A O 1
ATOM 1320 N N . ALA A 1 175 ? 12.289 -34.827 14.688 1.00 71.19 175 ALA A N 1
ATOM 1321 C CA . ALA A 1 175 ? 13.710 -35.031 14.412 1.00 71.19 175 ALA A CA 1
ATOM 1322 C C . ALA A 1 175 ? 14.457 -35.611 15.627 1.00 71.19 175 ALA A C 1
ATOM 1324 O O . ALA A 1 175 ? 15.311 -36.480 15.455 1.00 71.19 175 ALA A O 1
ATOM 1325 N N . GLN A 1 176 ? 14.119 -35.182 16.848 1.00 73.25 176 GLN A N 1
ATOM 1326 C CA . GLN A 1 176 ? 14.735 -35.695 18.075 1.00 73.25 176 GLN A CA 1
ATOM 1327 C C . GLN A 1 176 ? 14.316 -37.146 18.378 1.00 73.25 176 GLN A C 1
ATOM 1329 O O . GLN A 1 176 ? 15.142 -37.940 18.827 1.00 73.25 176 GLN A O 1
ATOM 1334 N N . GLU A 1 177 ? 13.079 -37.527 18.053 1.00 75.12 177 GLU A N 1
ATOM 1335 C CA . GLU A 1 177 ? 12.586 -38.901 18.218 1.00 75.12 177 GLU A CA 1
ATOM 1336 C C . GLU A 1 177 ? 13.258 -39.894 17.246 1.00 75.12 177 GLU A C 1
ATOM 1338 O O . GLU A 1 177 ? 13.570 -41.025 17.624 1.00 75.12 177 GLU A O 1
ATOM 1343 N N . ARG A 1 178 ? 13.608 -39.467 16.020 1.00 70.06 178 ARG A N 1
ATOM 1344 C CA . ARG A 1 178 ? 14.395 -40.305 15.088 1.00 70.06 178 ARG A CA 1
ATOM 1345 C C . ARG A 1 178 ? 15.822 -40.589 15.569 1.00 70.06 178 ARG A C 1
ATOM 1347 O O . ARG A 1 178 ? 16.370 -41.633 15.226 1.00 70.06 178 ARG A O 1
ATOM 1354 N N . VAL A 1 179 ? 16.417 -39.705 16.370 1.00 74.75 179 VAL A N 1
ATOM 1355 C CA . VAL A 1 179 ? 17.760 -39.930 16.935 1.00 74.75 179 VAL A CA 1
ATOM 1356 C C . VAL A 1 179 ? 17.723 -40.954 18.077 1.00 74.75 179 VAL A C 1
ATOM 1358 O O . VAL A 1 179 ? 18.687 -41.692 18.251 1.00 74.75 179 VAL A O 1
ATOM 1361 N N . GLN A 1 180 ? 16.617 -41.061 18.822 1.00 68.75 180 GLN A N 1
ATOM 1362 C CA . GLN A 1 180 ? 16.511 -41.998 19.951 1.00 68.75 180 GLN A CA 1
ATOM 1363 C C . GLN A 1 180 ? 16.169 -43.440 19.544 1.00 68.75 180 GLN A C 1
ATOM 1365 O O . GLN A 1 180 ? 16.529 -44.363 20.266 1.00 68.75 180 GLN A O 1
ATOM 1370 N N . ASN A 1 181 ? 15.544 -43.648 18.381 1.00 71.19 181 ASN A N 1
ATOM 1371 C CA . ASN A 1 181 ? 15.146 -44.981 17.903 1.00 71.19 181 ASN A CA 1
ATOM 1372 C C . ASN A 1 181 ? 16.132 -45.611 16.903 1.00 71.19 181 ASN A C 1
ATOM 1374 O O . ASN A 1 181 ? 15.799 -46.593 16.238 1.00 71.19 181 ASN A O 1
ATOM 1378 N N . SER A 1 182 ? 17.341 -45.060 16.770 1.00 64.31 182 SER A N 1
ATOM 1379 C CA . SER A 1 182 ? 18.393 -45.718 15.993 1.00 64.31 182 SER A CA 1
ATOM 1380 C C . SER A 1 182 ? 18.919 -46.921 16.792 1.00 64.31 182 SER A C 1
ATOM 1382 O O . SER A 1 182 ? 19.351 -46.728 17.930 1.00 64.31 182 SER A O 1
ATOM 1384 N N . PRO A 1 183 ? 18.873 -48.155 16.252 1.00 73.06 183 PRO A N 1
ATOM 1385 C CA . PRO A 1 183 ? 19.426 -49.318 16.934 1.00 73.06 183 PRO A CA 1
ATOM 1386 C C . PRO A 1 183 ? 20.923 -49.109 17.223 1.00 73.06 183 PRO A C 1
ATOM 1388 O O . PRO A 1 183 ? 21.599 -48.420 16.452 1.00 73.06 183 PRO A O 1
ATOM 1391 N N . PRO A 1 184 ? 21.452 -49.688 18.315 1.00 63.62 184 PRO A N 1
ATOM 1392 C CA . PRO A 1 184 ? 22.864 -49.604 18.666 1.00 63.62 184 PRO A CA 1
ATOM 1393 C C . PRO A 1 184 ? 23.688 -50.373 17.623 1.00 63.62 184 PRO A C 1
ATOM 1395 O O . PRO A 1 184 ? 23.909 -51.572 17.748 1.00 63.62 184 PRO A O 1
ATOM 1398 N N . GLY A 1 185 ? 24.069 -49.690 16.545 1.00 58.03 185 GLY A N 1
ATOM 1399 C CA . GLY A 1 185 ? 24.982 -50.183 15.521 1.00 58.03 185 GLY A CA 1
ATOM 1400 C C . GLY A 1 185 ? 26.417 -49.802 15.869 1.00 58.03 185 GLY A C 1
ATOM 1401 O O . GLY A 1 185 ? 26.684 -48.655 16.229 1.00 58.03 185 GLY A O 1
ATOM 1402 N N . ASP A 1 186 ? 27.305 -50.785 15.772 1.00 52.88 186 ASP A N 1
ATOM 1403 C CA . ASP A 1 186 ? 28.703 -50.769 16.190 1.00 52.88 186 ASP A CA 1
ATOM 1404 C C . ASP A 1 186 ? 29.461 -49.466 15.904 1.00 52.88 186 ASP A C 1
ATOM 1406 O O . ASP A 1 186 ? 29.602 -48.992 14.774 1.00 52.88 186 ASP A O 1
ATOM 1410 N N . THR A 1 187 ? 30.019 -48.912 16.976 1.00 49.28 187 THR A N 1
ATOM 1411 C CA . THR A 1 187 ? 30.923 -47.769 16.977 1.00 49.28 187 THR A CA 1
ATOM 1412 C C . THR A 1 187 ? 32.238 -48.107 16.273 1.00 49.28 187 THR A C 1
ATOM 1414 O O . THR A 1 187 ? 33.177 -48.595 16.903 1.00 49.28 187 THR A O 1
ATOM 1417 N N . ILE A 1 188 ? 32.357 -47.770 14.987 1.00 57.66 188 ILE A N 1
ATOM 1418 C CA . ILE A 1 188 ? 33.668 -47.542 14.369 1.00 57.66 188 ILE A CA 1
ATOM 1419 C C . ILE A 1 188 ? 34.127 -46.139 14.777 1.00 57.66 188 ILE A C 1
ATOM 1421 O O . ILE A 1 188 ? 33.609 -45.115 14.332 1.00 57.66 188 ILE A O 1
ATOM 1425 N N . HIS A 1 189 ? 35.097 -46.118 15.685 1.00 50.69 189 HIS A N 1
ATOM 1426 C CA . HIS A 1 189 ? 35.721 -44.939 16.267 1.00 50.69 189 HIS A CA 1
ATOM 1427 C C . HIS A 1 189 ? 36.579 -44.199 15.224 1.00 50.69 189 HIS A C 1
ATOM 1429 O O . HIS A 1 189 ? 37.789 -44.406 15.139 1.00 50.69 189 HIS A O 1
ATOM 1435 N N . VAL A 1 190 ? 35.980 -43.311 14.426 1.00 51.25 190 VAL A N 1
ATOM 1436 C CA . VAL A 1 190 ? 36.743 -42.413 13.542 1.00 51.25 190 VAL A CA 1
ATOM 1437 C C . VAL A 1 190 ? 37.080 -41.127 14.299 1.00 51.25 190 VAL A C 1
ATOM 1439 O O . VAL A 1 190 ? 36.226 -40.276 14.542 1.00 51.25 190 VAL A O 1
ATOM 1442 N N . ASN A 1 191 ? 38.353 -41.003 14.681 1.00 53.47 191 ASN A N 1
ATOM 1443 C CA . ASN A 1 191 ? 38.958 -39.787 15.223 1.00 53.47 191 ASN A CA 1
ATOM 1444 C C . ASN A 1 191 ? 38.884 -38.649 14.189 1.00 53.47 191 ASN A C 1
ATOM 1446 O O . ASN A 1 191 ? 39.698 -38.586 13.270 1.00 53.47 191 ASN A O 1
ATOM 1450 N N . GLY A 1 192 ? 37.922 -37.742 14.353 1.00 50.50 192 GLY A N 1
ATOM 1451 C CA . GLY A 1 192 ? 37.842 -36.472 13.628 1.00 50.50 192 GLY A CA 1
ATOM 1452 C C . GLY A 1 192 ? 38.173 -35.287 14.547 1.00 50.50 192 GLY A C 1
ATOM 1453 O O . GLY A 1 192 ? 37.759 -35.290 15.709 1.00 50.50 192 GLY A O 1
ATOM 1454 N N . PRO A 1 193 ? 38.923 -34.273 14.075 1.00 54.22 193 PRO A N 1
ATOM 1455 C CA . PRO A 1 193 ? 39.478 -33.231 14.928 1.00 54.22 193 PRO A CA 1
ATOM 1456 C C . PRO A 1 193 ? 38.411 -32.286 15.495 1.00 54.22 193 PRO A C 1
ATOM 1458 O O . PRO A 1 193 ? 37.542 -31.758 14.803 1.00 54.22 193 PRO A O 1
ATOM 1461 N N . SER A 1 194 ? 38.553 -32.064 16.800 1.00 49.19 194 SER A N 1
ATOM 1462 C CA . SER A 1 194 ? 37.796 -31.174 17.674 1.00 49.19 194 SER A CA 1
ATOM 1463 C C . SER A 1 194 ? 37.671 -29.746 17.121 1.00 49.19 194 SER A C 1
ATOM 1465 O O . SER A 1 194 ? 38.586 -28.928 17.233 1.00 49.19 194 SER A O 1
ATOM 1467 N N . MET A 1 195 ? 36.503 -29.422 16.562 1.00 50.81 195 MET A N 1
ATOM 1468 C CA . MET A 1 195 ? 36.087 -28.041 16.313 1.00 50.81 195 MET A CA 1
ATOM 1469 C C . MET A 1 195 ? 35.397 -27.486 17.568 1.00 50.81 195 MET A C 1
ATOM 1471 O O . MET A 1 195 ? 34.406 -28.018 18.072 1.00 50.81 195 MET A O 1
ATOM 1475 N N . LYS A 1 196 ? 35.989 -26.409 18.088 1.00 49.53 196 LYS A N 1
ATOM 1476 C CA . LYS A 1 196 ? 35.660 -25.685 19.323 1.00 49.53 196 LYS A CA 1
ATOM 1477 C C . LYS A 1 196 ? 34.163 -25.354 19.430 1.00 49.53 196 LYS A C 1
ATOM 1479 O O . LYS A 1 196 ? 33.617 -24.612 18.617 1.00 49.53 196 LYS A O 1
ATOM 1484 N N . ARG A 1 197 ? 33.517 -25.846 20.495 1.00 58.50 197 ARG A N 1
ATOM 1485 C CA . ARG A 1 197 ? 32.133 -25.504 20.865 1.00 58.50 197 ARG A CA 1
ATOM 1486 C C . ARG A 1 197 ? 32.031 -24.025 21.247 1.00 58.50 197 ARG A C 1
ATOM 1488 O O . ARG A 1 197 ? 32.705 -23.566 22.168 1.00 58.50 197 ARG A O 1
ATOM 1495 N N . LYS A 1 198 ? 31.138 -23.298 20.573 1.00 58.16 198 LYS A N 1
ATOM 1496 C CA . LYS A 1 198 ? 30.701 -21.949 20.948 1.00 58.16 198 LYS A CA 1
ATOM 1497 C C . LYS A 1 198 ? 29.681 -22.068 22.086 1.00 58.16 198 LYS A C 1
ATOM 1499 O O . LYS A 1 198 ? 28.661 -22.736 21.951 1.00 58.16 198 LYS A O 1
ATOM 1504 N N . ARG A 1 199 ? 30.009 -21.452 23.221 1.00 55.66 199 ARG A N 1
ATOM 1505 C CA . ARG A 1 199 ? 29.224 -21.393 24.463 1.00 55.66 199 ARG A CA 1
ATOM 1506 C C . ARG A 1 199 ? 27.850 -20.771 24.180 1.00 55.66 199 ARG A C 1
ATOM 1508 O O . ARG A 1 199 ? 27.775 -19.597 23.829 1.00 55.66 199 ARG A O 1
ATOM 1515 N N . VAL A 1 200 ? 26.783 -21.556 24.317 1.00 43.38 200 VAL A N 1
ATOM 1516 C CA . VAL A 1 200 ? 25.397 -21.068 24.279 1.00 43.38 200 VAL A CA 1
ATOM 1517 C C . VAL A 1 200 ? 25.091 -20.441 25.637 1.00 43.38 200 VAL A C 1
ATOM 1519 O O . VAL A 1 200 ? 25.233 -21.087 26.673 1.00 43.38 200 VAL A O 1
ATOM 1522 N N . SER A 1 201 ? 24.739 -19.156 25.622 1.00 47.72 201 SER A N 1
ATOM 1523 C CA . SER A 1 201 ? 24.279 -18.411 26.791 1.00 47.72 201 SER A CA 1
ATOM 1524 C C . SER A 1 201 ? 22.810 -18.734 27.036 1.00 47.72 201 SER A C 1
ATOM 1526 O O . SER A 1 201 ? 21.979 -18.541 26.156 1.00 47.72 201 SER A O 1
ATOM 1528 N N . THR A 1 202 ? 22.500 -19.210 28.236 1.00 46.22 202 THR A N 1
ATOM 1529 C CA . THR A 1 202 ? 21.144 -19.374 28.760 1.00 46.22 202 THR A CA 1
ATOM 1530 C C . THR A 1 202 ? 20.450 -18.019 28.890 1.00 46.22 202 THR A C 1
ATOM 1532 O O . THR A 1 202 ? 20.945 -17.126 29.581 1.00 46.22 202 THR A O 1
ATOM 1535 N N . GLU A 1 203 ? 19.305 -17.874 28.226 1.00 43.22 203 GLU A N 1
ATOM 1536 C CA . GLU A 1 203 ? 18.415 -16.721 28.333 1.00 43.22 203 GLU A CA 1
ATOM 1537 C C . GLU A 1 203 ? 17.690 -16.720 29.685 1.00 43.22 203 GLU A C 1
ATOM 1539 O O . GLU A 1 203 ? 17.153 -17.727 30.147 1.00 43.22 203 GLU A O 1
ATOM 1544 N N . LYS A 1 204 ? 17.702 -15.555 30.333 1.00 44.91 204 LYS A N 1
ATOM 1545 C CA . LYS A 1 204 ? 17.045 -15.281 31.608 1.00 44.91 204 LYS A CA 1
ATOM 1546 C C . LYS A 1 204 ? 15.619 -14.816 31.319 1.00 44.91 204 LYS A C 1
ATOM 1548 O O . LYS A 1 204 ? 15.421 -13.709 30.828 1.00 44.91 204 LYS A O 1
ATOM 1553 N N . ALA A 1 205 ? 14.645 -15.664 31.633 1.00 42.53 205 ALA A N 1
ATOM 1554 C CA . ALA A 1 205 ? 13.226 -15.341 31.578 1.00 42.53 205 ALA A CA 1
ATOM 1555 C C . ALA A 1 205 ? 12.902 -14.163 32.515 1.00 42.53 205 ALA A C 1
ATOM 1557 O O . ALA A 1 205 ? 13.134 -14.237 33.724 1.00 42.53 205 ALA A O 1
ATOM 1558 N N . THR A 1 206 ? 12.353 -13.079 31.967 1.00 44.12 206 THR A N 1
ATOM 1559 C CA . THR A 1 206 ? 11.709 -12.018 32.745 1.00 44.12 206 THR A CA 1
ATOM 1560 C C . THR A 1 206 ? 10.197 -12.157 32.636 1.00 44.12 206 THR A C 1
ATOM 1562 O O . THR A 1 206 ? 9.612 -12.190 31.557 1.00 44.12 206 THR A O 1
ATOM 1565 N N . ALA A 1 207 ? 9.589 -12.293 33.810 1.00 40.34 207 ALA A N 1
ATOM 1566 C CA . ALA A 1 207 ? 8.177 -12.520 34.027 1.00 40.34 207 ALA A CA 1
ATOM 1567 C C . ALA A 1 207 ? 7.294 -11.356 33.550 1.00 40.34 207 ALA A C 1
ATOM 1569 O O . ALA A 1 207 ? 7.625 -10.177 33.700 1.00 40.34 207 ALA A O 1
ATOM 1570 N N . HIS A 1 208 ? 6.123 -11.738 33.043 1.00 37.50 208 HIS A N 1
ATOM 1571 C CA . HIS A 1 208 ? 4.963 -10.896 32.791 1.00 37.50 208 HIS A CA 1
ATOM 1572 C C . HIS A 1 208 ? 4.622 -9.997 33.990 1.00 37.50 208 HIS A C 1
ATOM 1574 O O . HIS A 1 208 ? 4.446 -10.474 35.111 1.00 37.50 208 HIS A O 1
ATOM 1580 N N . LYS A 1 209 ? 4.437 -8.696 33.736 1.00 37.81 209 LYS A N 1
ATOM 1581 C CA . LYS A 1 209 ? 3.667 -7.804 34.612 1.00 37.81 209 LYS A CA 1
ATOM 1582 C C . LYS A 1 209 ? 2.322 -7.515 33.953 1.00 37.81 209 LYS A C 1
ATOM 1584 O O . LYS A 1 209 ? 2.267 -6.932 32.875 1.00 37.81 209 LYS A O 1
ATOM 1589 N N . HIS A 1 210 ? 1.254 -7.934 34.623 1.00 35.50 210 HIS A N 1
ATOM 1590 C CA . HIS A 1 210 ? -0.123 -7.571 34.316 1.00 35.50 210 HIS A CA 1
ATOM 1591 C C . HIS A 1 210 ? -0.348 -6.081 34.611 1.00 35.50 210 HIS A C 1
ATOM 1593 O O . HIS A 1 210 ? -0.101 -5.628 35.730 1.00 35.50 210 HIS A O 1
ATOM 1599 N N . SER A 1 211 ? -0.832 -5.319 33.629 1.00 35.19 211 SER A N 1
ATOM 1600 C CA . SER A 1 211 ? -1.354 -3.969 33.845 1.00 35.19 211 SER A CA 1
ATOM 1601 C C . SER A 1 211 ? -2.847 -4.026 34.173 1.00 35.19 211 SER A C 1
ATOM 1603 O O . SER A 1 211 ? -3.658 -4.564 33.425 1.00 35.19 211 SER A O 1
ATOM 1605 N N . ARG A 1 212 ? -3.143 -3.465 35.341 1.00 39.81 212 ARG A N 1
ATOM 1606 C CA . ARG A 1 212 ? -4.415 -3.297 36.048 1.00 39.81 212 ARG A CA 1
ATOM 1607 C C . ARG A 1 212 ? -5.405 -2.417 35.252 1.00 39.81 212 ARG A C 1
ATOM 1609 O O . ARG A 1 212 ? -4.959 -1.419 34.686 1.00 39.81 212 ARG A O 1
ATOM 1616 N N . PRO A 1 213 ? -6.720 -2.709 35.234 1.00 36.72 213 PRO A N 1
ATOM 1617 C CA . PRO A 1 213 ? -7.711 -1.823 34.627 1.00 36.72 213 PRO A CA 1
ATOM 1618 C C . PRO A 1 213 ? -7.968 -0.614 35.543 1.00 36.72 213 PRO A C 1
ATOM 1620 O O . PRO A 1 213 ? -8.396 -0.763 36.687 1.00 36.72 213 PRO A O 1
ATOM 1623 N N . SER A 1 214 ? -7.666 0.586 35.044 1.00 43.41 214 SER A N 1
ATOM 1624 C CA . SER A 1 214 ? -7.987 1.859 35.696 1.00 43.41 214 SER A CA 1
ATOM 1625 C C . SER A 1 214 ? -9.391 2.280 35.275 1.00 43.41 214 SER A C 1
ATOM 1627 O O . SER A 1 214 ? -9.624 2.566 34.105 1.00 43.41 214 SER A O 1
ATOM 1629 N N . THR A 1 215 ? -10.316 2.283 36.232 1.00 42.50 215 THR A N 1
ATOM 1630 C CA . THR A 1 215 ? -11.704 2.723 36.060 1.00 42.50 215 THR A CA 1
ATOM 1631 C C . THR A 1 215 ? -11.823 4.109 36.678 1.00 42.50 215 THR A C 1
ATOM 1633 O O . THR A 1 215 ? -11.748 4.220 37.897 1.00 42.50 215 THR A O 1
ATOM 1636 N N . TYR A 1 216 ? -11.995 5.149 35.862 1.00 49.78 216 TYR A N 1
ATOM 1637 C CA . TYR A 1 216 ? -12.547 6.431 36.304 1.00 49.78 216 TYR A CA 1
ATOM 1638 C C . TYR A 1 216 ? -13.448 7.008 35.202 1.00 49.78 216 TYR A C 1
ATOM 1640 O O . TYR A 1 216 ? -13.096 6.890 34.027 1.00 49.78 216 TYR A O 1
ATOM 1648 N N . PRO A 1 217 ? -14.605 7.588 35.567 1.00 48.28 217 PRO A N 1
ATOM 1649 C CA . PRO A 1 217 ? -15.555 8.164 34.625 1.00 48.28 217 PRO A CA 1
ATOM 1650 C C . PRO A 1 217 ? -15.104 9.547 34.133 1.00 48.28 217 PRO A C 1
ATOM 1652 O O . PRO A 1 217 ? -14.574 10.362 34.887 1.00 48.28 217 PRO A O 1
ATOM 1655 N N . GLU A 1 218 ? -15.336 9.776 32.846 1.00 49.31 218 GLU A N 1
ATOM 1656 C CA . GLU A 1 218 ? -15.033 10.985 32.081 1.00 49.31 218 GLU A CA 1
ATOM 1657 C C . GLU A 1 218 ? -16.146 12.042 32.264 1.00 49.31 218 GLU A C 1
ATOM 1659 O O . GLU A 1 218 ? -17.323 11.701 32.121 1.00 49.31 218 GLU A O 1
ATOM 1664 N N . PRO A 1 219 ? -15.825 13.310 32.591 1.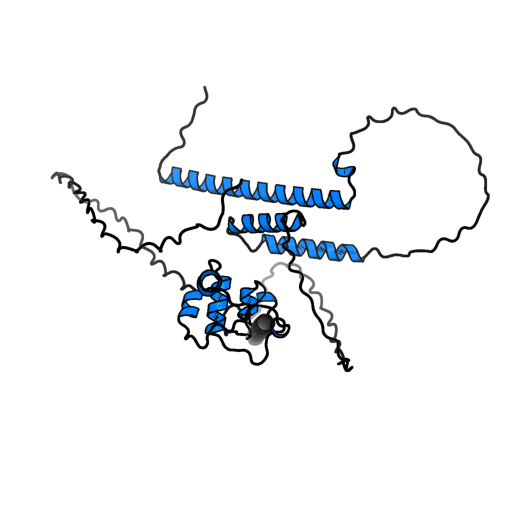00 54.72 219 PRO A N 1
ATOM 1665 C CA . PRO A 1 219 ? -16.793 14.406 32.573 1.00 54.72 219 PRO A CA 1
ATOM 1666 C C . PRO A 1 219 ? -16.946 15.019 31.161 1.00 54.72 219 PRO A C 1
ATOM 1668 O O . PRO A 1 219 ? -15.987 15.025 30.388 1.00 54.72 219 PRO A O 1
ATOM 1671 N N . PRO A 1 220 ? -18.133 15.557 30.815 1.00 50.41 220 PRO A N 1
ATOM 1672 C CA . PRO A 1 220 ? -18.461 15.972 29.451 1.00 50.41 220 PRO A CA 1
ATOM 1673 C C . PRO A 1 220 ? -17.769 17.282 29.042 1.00 50.41 220 PRO A C 1
ATOM 1675 O O . PRO A 1 220 ? -17.744 18.254 29.798 1.00 50.41 220 PRO A O 1
ATOM 1678 N N . ALA A 1 221 ? -17.246 17.307 27.814 1.00 43.88 221 ALA A N 1
ATOM 1679 C CA . ALA A 1 221 ? -16.650 18.482 27.183 1.00 43.88 221 ALA A CA 1
ATOM 1680 C C . ALA A 1 221 ? -17.711 19.397 26.526 1.00 43.88 221 ALA A C 1
ATOM 1682 O O . ALA A 1 221 ? -18.713 18.889 26.012 1.00 43.88 221 ALA A O 1
ATOM 1683 N N . PRO A 1 222 ? -17.493 20.728 26.494 1.00 49.53 222 PRO A N 1
ATOM 1684 C CA . PRO A 1 222 ? -18.354 21.672 25.789 1.00 49.53 222 PRO A CA 1
ATOM 1685 C C . PRO A 1 222 ? -18.012 21.798 24.290 1.00 49.53 222 PRO A C 1
ATOM 1687 O O . PRO A 1 222 ? -16.881 21.578 23.860 1.00 49.53 222 PRO A O 1
ATOM 1690 N N . LEU A 1 223 ? -19.050 22.154 23.529 1.00 49.59 223 LEU A N 1
ATOM 1691 C CA . LEU A 1 223 ? -19.123 22.421 22.085 1.00 49.59 223 LEU A CA 1
ATOM 1692 C C . LEU A 1 223 ? -18.483 23.764 21.659 1.00 49.59 223 LEU A C 1
ATOM 1694 O O . LEU A 1 223 ? -18.270 24.625 22.509 1.00 49.59 223 LEU A O 1
ATOM 1698 N N . VAL A 1 224 ? -18.373 23.934 20.323 1.00 40.84 224 VAL A N 1
ATOM 1699 C CA . VAL A 1 224 ? -18.179 25.159 19.484 1.00 40.84 224 VAL A CA 1
ATOM 1700 C C . VAL A 1 224 ? -16.749 25.293 18.896 1.00 40.84 224 VAL A C 1
ATOM 1702 O O . VAL A 1 224 ? -15.785 25.369 19.649 1.00 40.84 224 VAL A O 1
ATOM 1705 N N . GLU A 1 225 ? -16.525 24.993 17.597 1.00 37.25 225 GLU A N 1
ATOM 1706 C CA . GLU A 1 225 ? -16.555 25.878 16.382 1.00 37.25 225 GLU A CA 1
ATOM 1707 C C . GLU A 1 225 ? -15.424 26.940 16.408 1.00 37.25 225 GLU A C 1
ATOM 1709 O O . GLU A 1 225 ? -15.274 27.641 17.394 1.00 37.25 225 GLU A O 1
ATOM 1714 N N . GLU A 1 226 ? -14.467 27.018 15.472 1.00 33.09 226 GLU A N 1
ATOM 1715 C CA . GLU A 1 226 ? -14.595 27.467 14.076 1.00 33.09 226 GLU A CA 1
ATOM 1716 C C . GLU A 1 226 ? -13.387 27.060 13.192 1.00 33.09 226 GLU A C 1
ATOM 1718 O O . GLU A 1 226 ? -12.302 26.683 13.641 1.00 33.09 226 GLU A O 1
ATOM 1723 N N . THR A 1 227 ? -13.620 27.167 11.887 1.00 38.62 227 THR A N 1
ATOM 1724 C CA . THR A 1 227 ? -12.765 26.898 10.730 1.00 38.62 227 THR A CA 1
ATOM 1725 C C . THR A 1 227 ? -11.663 27.938 10.483 1.00 38.62 227 THR A C 1
ATOM 1727 O O . THR A 1 227 ? -11.954 29.117 10.319 1.00 38.62 227 THR A O 1
ATOM 1730 N N . HIS A 1 228 ? -10.427 27.481 10.248 1.00 28.95 228 HIS A N 1
ATOM 1731 C CA . HIS A 1 228 ? -9.443 28.216 9.443 1.00 28.95 228 HIS A CA 1
ATOM 1732 C C . HIS A 1 228 ? -8.827 27.294 8.384 1.00 28.95 228 HIS A C 1
ATOM 1734 O O . HIS A 1 228 ? -7.984 26.441 8.668 1.00 28.95 228 HIS A O 1
ATOM 1740 N N . THR A 1 229 ? -9.262 27.472 7.139 1.00 34.88 229 THR A N 1
ATOM 1741 C CA . THR A 1 229 ? -8.591 26.975 5.936 1.00 34.88 229 THR A CA 1
ATOM 1742 C C . THR A 1 229 ? -7.364 27.842 5.665 1.00 34.88 229 THR A C 1
ATOM 1744 O O . THR A 1 229 ? -7.487 28.970 5.199 1.00 34.88 229 THR A O 1
ATOM 1747 N N . TYR A 1 230 ? -6.183 27.320 5.990 1.00 31.31 230 TYR A N 1
ATOM 1748 C CA . TYR A 1 230 ? -4.897 27.951 5.698 1.00 31.31 230 TYR A CA 1
ATOM 1749 C C . TYR A 1 230 ? -4.306 27.316 4.430 1.00 31.31 230 TYR A C 1
ATOM 1751 O O . TYR A 1 230 ? -3.834 26.176 4.464 1.00 31.31 230 TYR A O 1
ATOM 1759 N N . GLU A 1 231 ? -4.360 28.031 3.304 1.00 40.41 231 GLU A N 1
ATOM 1760 C CA . GLU A 1 231 ? -3.556 27.717 2.119 1.00 40.41 231 GLU A CA 1
ATOM 1761 C C . GLU A 1 231 ? -2.090 28.006 2.449 1.00 40.41 231 GLU A C 1
ATOM 1763 O O . GLU A 1 231 ? -1.659 29.154 2.513 1.00 40.41 231 GLU A O 1
ATOM 1768 N N . LYS A 1 232 ? -1.325 26.949 2.724 1.00 43.94 232 LYS A N 1
ATOM 1769 C CA . LYS A 1 232 ? 0.100 27.058 3.029 1.00 43.94 232 LYS A CA 1
ATOM 1770 C C . LYS A 1 232 ? 0.885 27.132 1.720 1.00 43.94 232 LYS A C 1
ATOM 1772 O O . LYS A 1 232 ? 1.090 26.115 1.055 1.00 43.94 232 LYS A O 1
ATOM 1777 N N . THR A 1 233 ? 1.286 28.341 1.354 1.00 51.38 233 THR A N 1
ATOM 1778 C CA . THR A 1 233 ? 2.250 28.636 0.291 1.00 51.38 233 THR A CA 1
ATOM 1779 C C . THR A 1 233 ? 3.604 27.976 0.581 1.00 51.38 233 THR A C 1
ATOM 1781 O O . THR A 1 233 ? 3.977 27.731 1.729 1.00 51.38 233 THR A O 1
ATOM 1784 N N . PHE A 1 234 ? 4.331 27.640 -0.489 1.00 47.38 234 PHE A N 1
ATOM 1785 C CA . PHE A 1 234 ? 5.557 26.825 -0.498 1.00 47.38 234 PHE A CA 1
ATOM 1786 C C . PHE A 1 234 ? 6.747 27.406 0.298 1.00 47.38 234 PHE A C 1
ATOM 1788 O O . PHE A 1 234 ? 7.758 26.722 0.451 1.00 47.38 234 PHE A O 1
ATOM 1795 N N . ASP A 1 235 ? 6.633 28.627 0.823 1.00 52.06 235 ASP A N 1
ATOM 1796 C CA . ASP A 1 235 ? 7.729 29.358 1.465 1.00 52.06 235 ASP A CA 1
ATOM 1797 C C . ASP A 1 235 ? 7.935 29.019 2.957 1.00 52.06 235 ASP A C 1
ATOM 1799 O O . ASP A 1 235 ? 9.030 29.210 3.487 1.00 52.06 235 ASP A O 1
ATOM 1803 N N . ASP A 1 236 ? 6.937 28.444 3.641 1.00 63.19 236 ASP A N 1
ATOM 1804 C CA . ASP A 1 236 ? 6.968 28.292 5.109 1.00 63.19 236 ASP A CA 1
ATOM 1805 C C . ASP A 1 236 ? 7.567 26.975 5.635 1.00 63.19 236 ASP A C 1
ATOM 1807 O O . ASP A 1 236 ? 7.692 26.787 6.851 1.00 63.19 236 ASP A O 1
ATOM 1811 N N . ASP A 1 237 ? 7.922 26.021 4.768 1.00 72.88 237 ASP A N 1
ATOM 1812 C CA . ASP A 1 237 ? 8.500 24.749 5.216 1.00 72.88 237 ASP A CA 1
ATOM 1813 C C . ASP A 1 237 ? 9.569 24.205 4.251 1.00 72.88 237 ASP A C 1
ATOM 1815 O O . ASP A 1 237 ? 9.269 23.392 3.369 1.00 72.88 237 ASP A O 1
ATOM 1819 N N . PRO A 1 238 ? 10.854 24.571 4.436 1.00 66.44 238 PRO A N 1
ATOM 1820 C CA . PRO A 1 238 ? 11.948 24.027 3.627 1.00 66.44 238 PRO A CA 1
ATOM 1821 C C . PRO A 1 238 ? 12.073 22.497 3.740 1.00 66.44 238 PRO A C 1
ATOM 1823 O O . PRO A 1 238 ? 12.690 21.853 2.889 1.00 66.44 238 PRO A O 1
ATOM 1826 N N . ASN A 1 239 ? 11.473 21.886 4.766 1.00 74.56 239 ASN A N 1
ATOM 1827 C CA . ASN A 1 239 ? 11.453 20.440 4.946 1.00 74.56 239 ASN A CA 1
ATOM 1828 C C . ASN A 1 239 ? 10.392 19.759 4.059 1.00 74.56 239 ASN A C 1
ATOM 1830 O O . ASN A 1 239 ? 10.585 18.610 3.654 1.00 74.56 239 ASN A O 1
ATOM 1834 N N . ALA A 1 240 ? 9.308 20.463 3.713 1.00 69.69 240 ALA A N 1
ATOM 1835 C CA . ALA A 1 240 ? 8.297 19.982 2.770 1.00 69.69 240 ALA A CA 1
ATOM 1836 C C . ALA A 1 240 ? 8.860 19.907 1.342 1.00 69.69 240 ALA A C 1
ATOM 1838 O O . ALA A 1 240 ? 8.643 18.911 0.647 1.00 69.69 240 ALA A O 1
ATOM 1839 N N . LEU A 1 241 ? 9.671 20.895 0.941 1.00 73.94 241 LEU A N 1
ATOM 1840 C CA . LEU A 1 241 ? 10.388 20.872 -0.337 1.00 73.94 241 LEU A CA 1
ATOM 1841 C C . LEU A 1 241 ? 11.396 19.714 -0.391 1.00 73.94 241 LEU A C 1
ATOM 1843 O O . LEU A 1 241 ? 11.448 18.981 -1.379 1.00 73.94 241 LEU A O 1
ATOM 1847 N N . LEU A 1 242 ? 12.141 19.487 0.697 1.00 77.12 242 LEU A N 1
ATOM 1848 C CA . LEU A 1 242 ? 13.074 18.364 0.790 1.00 77.12 242 LEU A CA 1
ATOM 1849 C C . LEU A 1 242 ? 12.343 17.017 0.671 1.00 77.12 242 LEU A C 1
ATOM 1851 O O . LEU A 1 242 ? 12.794 16.145 -0.067 1.00 77.12 242 LEU A O 1
ATOM 1855 N N . GLN A 1 243 ? 11.190 16.853 1.332 1.00 73.38 243 GLN A N 1
ATOM 1856 C CA . GLN A 1 243 ? 10.354 15.653 1.202 1.00 73.38 243 GLN A CA 1
ATOM 1857 C C . GLN A 1 243 ? 9.802 15.460 -0.213 1.00 73.38 243 GLN A C 1
ATOM 1859 O O . GLN A 1 243 ? 9.759 14.326 -0.695 1.00 73.38 243 GLN A O 1
ATOM 1864 N N . TYR A 1 244 ? 9.404 16.543 -0.879 1.00 77.12 244 TYR A N 1
ATOM 1865 C CA . TYR A 1 244 ? 8.904 16.500 -2.248 1.00 77.12 244 TYR A CA 1
ATOM 1866 C C . TYR A 1 244 ? 9.987 16.015 -3.222 1.00 77.12 244 TYR A C 1
ATOM 1868 O O . TYR A 1 244 ? 9.763 15.030 -3.931 1.00 77.12 244 TYR A O 1
ATOM 1876 N N . VAL A 1 245 ? 11.185 16.608 -3.166 1.00 74.75 245 VAL A N 1
ATOM 1877 C CA . VAL A 1 245 ? 12.335 16.208 -3.999 1.00 74.75 245 VAL A CA 1
ATOM 1878 C C . VAL A 1 245 ? 12.734 14.754 -3.724 1.00 74.75 245 VAL A C 1
ATOM 1880 O O . VAL A 1 245 ? 12.927 13.978 -4.661 1.00 74.75 245 VAL A O 1
ATOM 1883 N N . TYR A 1 246 ? 12.764 14.337 -2.452 1.00 74.56 246 TYR A N 1
ATOM 1884 C CA . TYR A 1 246 ? 13.053 12.947 -2.078 1.00 74.56 246 TYR A CA 1
ATOM 1885 C C . TYR A 1 246 ? 12.009 11.964 -2.634 1.00 74.56 246 TYR A C 1
ATOM 1887 O O . TYR A 1 246 ? 12.355 10.856 -3.049 1.00 74.56 246 TYR A O 1
ATOM 1895 N N . SER A 1 247 ? 10.730 12.357 -2.668 1.00 72.50 247 SER A N 1
ATOM 1896 C CA . SER A 1 247 ? 9.654 11.529 -3.228 1.00 72.50 247 SER A CA 1
ATOM 1897 C C . SER A 1 247 ? 9.743 11.410 -4.753 1.00 72.50 247 SER A C 1
ATOM 1899 O O . SER A 1 247 ? 9.525 10.328 -5.299 1.00 72.50 247 SER A O 1
ATOM 1901 N N . GLN A 1 248 ? 10.131 12.494 -5.428 1.00 73.81 248 GLN A N 1
ATOM 1902 C CA . GLN A 1 248 ? 10.258 12.544 -6.881 1.00 73.81 248 GLN A CA 1
ATOM 1903 C C . GLN A 1 248 ? 11.457 11.715 -7.363 1.00 73.81 248 GLN A C 1
ATOM 1905 O O . GLN A 1 248 ? 11.342 10.965 -8.331 1.00 73.81 248 GLN A O 1
ATOM 1910 N N . GLN A 1 249 ? 12.573 11.748 -6.629 1.00 67.44 249 GLN A N 1
ATOM 1911 C CA . GLN A 1 249 ? 13.765 10.956 -6.944 1.00 67.44 249 GLN A CA 1
ATOM 1912 C C . GLN A 1 249 ? 13.569 9.448 -6.692 1.00 67.44 249 GLN A C 1
ATOM 1914 O O . GLN A 1 249 ? 14.135 8.617 -7.402 1.00 67.44 249 GLN A O 1
ATOM 1919 N N . GLN A 1 250 ? 12.723 9.064 -5.728 1.00 64.69 250 GLN A N 1
ATOM 1920 C CA . GLN A 1 250 ? 12.386 7.654 -5.486 1.00 64.69 250 GLN A CA 1
ATOM 1921 C C . GLN A 1 250 ? 11.456 7.054 -6.548 1.00 64.69 250 GLN A C 1
ATOM 1923 O O . GLN A 1 250 ? 11.522 5.847 -6.788 1.00 64.69 250 GLN A O 1
ATOM 1928 N N . ALA A 1 251 ? 10.621 7.870 -7.197 1.00 59.44 251 ALA A N 1
ATOM 1929 C CA . ALA A 1 251 ? 9.740 7.411 -8.270 1.00 59.44 251 ALA A CA 1
ATOM 1930 C C . ALA A 1 251 ? 10.515 7.012 -9.541 1.00 59.44 251 ALA A C 1
ATOM 1932 O O . ALA A 1 251 ? 10.083 6.112 -10.255 1.00 59.44 251 ALA A O 1
ATOM 1933 N N . ALA A 1 252 ? 11.682 7.618 -9.785 1.00 51.44 252 ALA A N 1
ATOM 1934 C CA . ALA A 1 252 ? 12.505 7.345 -10.965 1.00 51.44 252 ALA A CA 1
ATOM 1935 C C . ALA A 1 252 ? 13.382 6.079 -10.845 1.00 51.44 252 ALA A C 1
ATOM 1937 O O . ALA A 1 252 ? 13.744 5.485 -11.856 1.00 51.44 252 ALA A O 1
ATOM 1938 N N . ASN A 1 253 ? 13.713 5.633 -9.625 1.00 48.84 253 ASN A N 1
ATOM 1939 C CA . ASN A 1 253 ? 14.849 4.723 -9.411 1.00 48.84 253 ASN A CA 1
ATOM 1940 C C . ASN A 1 253 ? 14.500 3.282 -9.002 1.00 48.84 253 ASN A C 1
ATOM 1942 O O . ASN A 1 253 ? 15.396 2.560 -8.571 1.00 48.84 253 ASN A O 1
ATOM 1946 N N . GLY A 1 254 ? 13.242 2.837 -9.116 1.00 45.22 254 GLY A N 1
ATOM 1947 C CA . GLY A 1 254 ? 12.846 1.410 -9.134 1.00 45.22 254 GLY A CA 1
ATOM 1948 C C . GLY A 1 254 ? 13.292 0.481 -7.980 1.00 45.22 254 GLY A C 1
ATOM 1949 O O . GLY A 1 254 ? 12.988 -0.708 -8.013 1.00 45.22 254 GLY A O 1
ATOM 1950 N N . SER A 1 255 ? 13.986 0.970 -6.947 1.00 53.84 255 SER A N 1
ATOM 1951 C CA . SER A 1 255 ? 14.627 0.169 -5.895 1.00 53.84 255 SER A CA 1
ATOM 1952 C C . SER A 1 255 ? 14.296 0.745 -4.518 1.00 53.84 255 SER A C 1
ATOM 1954 O O . SER A 1 255 ? 15.023 1.551 -3.941 1.00 53.84 255 SER A O 1
ATOM 1956 N N . THR A 1 256 ? 13.130 0.373 -3.990 1.00 59.28 256 THR A N 1
ATOM 1957 C CA . THR A 1 256 ? 12.446 1.122 -2.919 1.00 59.28 256 THR A CA 1
ATOM 1958 C C . THR A 1 256 ? 12.467 0.494 -1.524 1.00 59.28 256 THR A C 1
ATOM 1960 O O . THR A 1 256 ? 11.734 0.960 -0.657 1.00 59.28 256 THR A O 1
ATOM 1963 N N . LYS A 1 257 ? 13.276 -0.531 -1.214 1.00 54.09 257 LYS A N 1
ATOM 1964 C CA . LYS A 1 257 ? 13.184 -1.167 0.127 1.00 54.09 257 LYS A CA 1
ATOM 1965 C C . LYS A 1 257 ? 14.414 -1.128 1.020 1.00 54.09 257 LYS A C 1
ATOM 1967 O O . LYS A 1 257 ? 14.241 -1.070 2.233 1.00 54.09 257 LYS A O 1
ATOM 1972 N N . ARG A 1 258 ? 15.635 -1.115 0.485 1.00 50.03 258 ARG A N 1
ATOM 1973 C CA . ARG A 1 258 ? 16.829 -1.218 1.346 1.00 50.03 258 ARG A CA 1
ATOM 1974 C C . ARG A 1 258 ? 17.216 0.105 2.007 1.00 50.03 258 ARG A C 1
ATOM 1976 O O . ARG A 1 258 ? 17.484 0.134 3.201 1.00 50.03 258 ARG A O 1
ATOM 1983 N N . HIS A 1 259 ? 17.171 1.203 1.257 1.00 49.56 259 HIS A N 1
ATOM 1984 C CA . HIS A 1 259 ? 17.726 2.475 1.724 1.00 49.56 259 HIS A CA 1
ATOM 1985 C C . HIS A 1 259 ? 16.846 3.180 2.776 1.00 49.56 259 HIS A C 1
ATOM 1987 O O . HIS A 1 259 ? 17.354 3.795 3.709 1.00 49.56 259 HIS A O 1
ATOM 1993 N N . TYR A 1 260 ? 15.516 3.040 2.687 1.00 56.91 260 TYR A N 1
ATOM 1994 C CA . TYR A 1 260 ? 14.585 3.624 3.664 1.00 56.91 260 TYR A CA 1
ATOM 1995 C C . TYR A 1 260 ? 14.661 2.940 5.041 1.00 56.91 260 TYR A C 1
ATOM 1997 O O . TYR A 1 260 ? 14.518 3.596 6.070 1.00 56.91 260 TYR A O 1
ATOM 2005 N N . GLN A 1 261 ? 14.935 1.630 5.078 1.00 59.25 261 GLN A N 1
ATOM 2006 C CA . GLN A 1 261 ? 15.140 0.896 6.332 1.00 59.25 261 GLN A CA 1
ATOM 2007 C C . GLN A 1 261 ? 16.433 1.308 7.038 1.00 59.25 261 GLN A C 1
ATOM 2009 O O . GLN A 1 261 ? 16.444 1.424 8.260 1.00 59.25 261 GLN A O 1
ATOM 2014 N N . GLN A 1 262 ? 17.492 1.574 6.273 1.00 57.12 262 GLN A N 1
ATOM 2015 C CA . GLN A 1 262 ? 18.783 1.993 6.813 1.00 57.12 262 GLN A CA 1
ATOM 2016 C C . GLN A 1 262 ? 18.697 3.395 7.441 1.00 57.12 262 GLN A C 1
ATOM 2018 O O . GLN A 1 262 ? 19.127 3.590 8.573 1.00 57.12 262 GLN A O 1
ATOM 2023 N N . TYR A 1 263 ? 17.991 4.321 6.784 1.00 66.56 263 TYR A N 1
ATOM 2024 C CA . TYR A 1 263 ? 17.752 5.670 7.310 1.00 66.56 263 TYR A CA 1
ATOM 2025 C C . TYR A 1 263 ? 16.890 5.691 8.589 1.00 66.56 263 TYR A C 1
ATOM 2027 O O . TYR A 1 263 ? 17.096 6.511 9.484 1.00 66.56 263 TYR A O 1
ATOM 2035 N N . LEU A 1 264 ? 15.910 4.784 8.708 1.00 66.12 264 LEU A N 1
ATOM 2036 C CA . LEU A 1 264 ? 15.115 4.652 9.935 1.00 66.12 264 LEU A CA 1
ATOM 2037 C C . LEU A 1 264 ? 15.917 4.039 11.094 1.00 66.12 264 LEU A C 1
ATOM 2039 O O . LEU A 1 264 ? 15.702 4.441 12.237 1.00 66.12 264 LEU A O 1
ATOM 2043 N N . ALA A 1 265 ? 16.842 3.118 10.806 1.00 63.69 265 ALA A N 1
ATOM 2044 C CA . ALA A 1 265 ? 17.709 2.508 11.813 1.00 63.69 265 ALA A CA 1
ATOM 2045 C C . ALA A 1 265 ? 18.703 3.522 12.410 1.00 63.69 265 ALA A C 1
ATOM 2047 O O . ALA A 1 265 ? 18.828 3.603 13.631 1.00 63.69 265 ALA A O 1
ATOM 2048 N N . GLU A 1 266 ? 19.321 4.365 11.575 1.00 65.62 266 GLU A N 1
ATOM 2049 C CA . GLU A 1 266 ? 20.245 5.421 12.029 1.00 65.62 266 GLU A CA 1
ATOM 2050 C C . GLU A 1 266 ? 19.538 6.460 12.923 1.00 65.62 266 GLU A C 1
ATOM 2052 O O . GLU A 1 266 ? 20.082 6.920 13.927 1.00 65.62 266 GLU A O 1
ATOM 2057 N N . ARG A 1 267 ? 18.266 6.770 12.635 1.00 67.06 267 ARG A N 1
ATOM 2058 C CA . ARG A 1 267 ? 17.460 7.695 13.451 1.0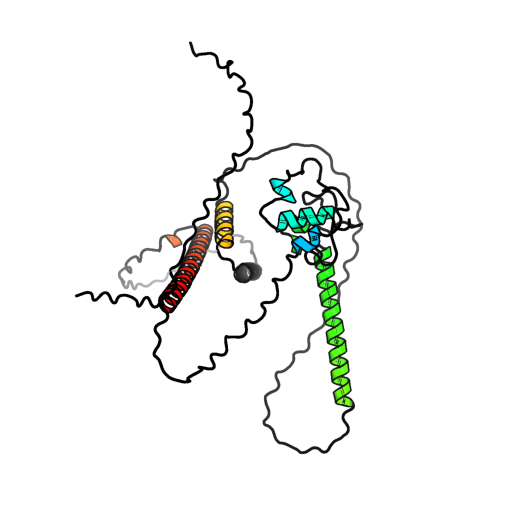0 67.06 267 ARG A CA 1
ATOM 2059 C C . ARG A 1 267 ? 17.068 7.119 14.822 1.00 67.06 267 ARG A C 1
ATOM 2061 O O . ARG A 1 267 ? 16.890 7.880 15.781 1.00 67.06 267 ARG A O 1
ATOM 2068 N N . GLU A 1 268 ? 16.907 5.799 14.934 1.00 64.06 268 GLU A N 1
ATOM 2069 C CA . GLU A 1 268 ? 16.679 5.135 16.225 1.00 64.06 268 GLU A CA 1
ATOM 2070 C C . GLU A 1 268 ? 17.952 5.079 17.083 1.00 64.06 268 GLU A C 1
ATOM 2072 O O . GLU A 1 268 ? 17.845 5.205 18.306 1.00 64.06 268 GLU A O 1
ATOM 2077 N N . GLU A 1 269 ? 19.138 4.954 16.479 1.00 58.78 269 GLU A N 1
ATOM 2078 C CA . GLU A 1 269 ? 20.420 4.989 17.199 1.00 58.78 269 GLU A CA 1
ATOM 2079 C C . GLU A 1 269 ? 20.715 6.370 17.801 1.00 58.78 269 GLU A C 1
ATOM 2081 O O . GLU A 1 269 ? 20.992 6.471 19.001 1.00 58.78 269 GLU A O 1
ATOM 2086 N N . ASP A 1 270 ? 20.511 7.444 17.033 1.00 51.44 270 ASP A N 1
ATOM 2087 C CA . ASP A 1 270 ? 20.660 8.826 17.517 1.00 51.44 270 ASP A CA 1
ATOM 2088 C C . ASP A 1 270 ? 19.730 9.138 18.705 1.00 51.44 270 ASP A C 1
ATOM 2090 O O . ASP A 1 270 ? 20.071 9.897 19.618 1.00 51.44 270 ASP A O 1
ATOM 2094 N N . SER A 1 271 ? 18.551 8.509 18.739 1.00 55.56 271 SER A N 1
ATOM 2095 C CA . SER A 1 271 ? 17.577 8.679 19.824 1.00 55.56 271 SER A CA 1
ATOM 2096 C C . SER A 1 271 ? 17.968 7.929 21.107 1.00 55.56 271 SER A C 1
ATOM 2098 O O . SER A 1 271 ? 17.478 8.271 22.188 1.00 55.56 271 SER A O 1
ATOM 2100 N N . ARG A 1 272 ? 18.846 6.918 21.019 1.00 53.31 272 ARG A N 1
ATOM 2101 C CA . ARG A 1 272 ? 19.354 6.162 22.181 1.00 53.31 272 ARG A CA 1
ATOM 2102 C C . ARG A 1 272 ? 20.552 6.843 22.838 1.00 53.31 272 ARG A C 1
ATOM 2104 O O . ARG A 1 272 ? 20.675 6.782 24.059 1.00 53.31 272 ARG A O 1
ATOM 2111 N N . ILE A 1 273 ? 21.381 7.542 22.064 1.00 52.28 273 ILE A N 1
ATOM 2112 C CA . ILE A 1 273 ? 22.578 8.232 22.575 1.00 52.28 273 ILE A CA 1
ATOM 2113 C C . ILE A 1 273 ? 22.202 9.492 23.387 1.00 52.28 273 ILE A C 1
ATOM 2115 O O . ILE A 1 273 ? 22.887 9.845 24.344 1.00 52.28 273 ILE A O 1
ATOM 2119 N N . GLY A 1 274 ? 21.053 10.118 23.109 1.00 46.16 274 GLY A N 1
ATOM 2120 C CA . GLY A 1 274 ? 20.594 11.334 23.801 1.00 46.16 274 GLY A CA 1
ATOM 2121 C C . GLY A 1 274 ? 20.057 11.171 25.235 1.00 46.16 274 GLY A C 1
ATOM 2122 O O . GLY A 1 274 ? 19.661 12.171 25.829 1.00 46.16 274 GLY A O 1
ATOM 2123 N N . LYS A 1 275 ? 20.004 9.957 25.808 1.00 46.22 275 LYS A N 1
ATOM 2124 C CA . LYS A 1 275 ? 19.379 9.701 27.130 1.00 46.22 275 LYS A CA 1
ATOM 2125 C C . LYS A 1 275 ? 20.342 9.403 28.289 1.00 46.22 275 LYS A C 1
ATOM 2127 O O . LYS A 1 275 ? 19.859 9.141 29.386 1.00 46.22 275 LYS A O 1
ATOM 2132 N N . LEU A 1 276 ? 21.663 9.465 28.093 1.00 43.09 276 LEU A N 1
ATOM 2133 C CA . LEU A 1 276 ? 22.639 9.121 29.147 1.00 43.09 276 LEU A CA 1
ATOM 2134 C C . LEU A 1 276 ? 23.373 10.302 29.807 1.00 43.09 276 LEU A C 1
ATOM 2136 O O . LEU A 1 276 ? 24.105 10.074 30.762 1.00 43.09 276 LEU A O 1
ATOM 2140 N N . ASN A 1 277 ? 23.124 11.553 29.409 1.00 39.94 277 ASN A N 1
ATOM 2141 C CA . ASN A 1 277 ? 23.726 12.725 30.062 1.00 39.94 277 ASN A CA 1
ATOM 2142 C C . ASN A 1 277 ? 22.666 13.573 30.771 1.00 39.94 277 ASN A C 1
ATOM 2144 O O . ASN A 1 277 ? 22.200 14.584 30.253 1.00 39.94 277 ASN A O 1
ATOM 2148 N N . GLY A 1 278 ? 22.286 13.138 31.971 1.00 37.75 278 GLY A N 1
ATOM 2149 C CA . GLY A 1 278 ? 21.449 13.894 32.899 1.00 37.75 278 GLY A CA 1
ATOM 2150 C C . GLY A 1 278 ? 22.018 13.807 34.310 1.00 37.75 278 GLY A C 1
ATOM 2151 O O . GLY A 1 278 ? 21.447 13.122 35.150 1.00 37.75 278 GLY A O 1
ATOM 2152 N N . HIS A 1 279 ? 23.151 14.471 34.556 1.00 38.03 279 HIS A N 1
ATOM 2153 C CA . HIS A 1 279 ? 23.700 14.663 35.898 1.00 38.03 279 HIS A CA 1
ATOM 2154 C C . HIS A 1 279 ? 23.612 16.139 36.311 1.00 38.03 279 HIS A C 1
ATOM 2156 O O . HIS A 1 279 ? 24.223 17.009 35.702 1.00 38.03 279 HIS A O 1
ATOM 2162 N N . GLU A 1 280 ? 22.828 16.353 37.371 1.00 37.03 280 GLU A N 1
ATOM 2163 C CA . GLU A 1 280 ? 23.076 17.268 38.493 1.00 37.03 280 GLU A CA 1
ATOM 2164 C C . GLU A 1 280 ? 23.293 18.764 38.190 1.00 37.03 280 GLU A C 1
ATOM 2166 O O . GLU A 1 280 ? 24.406 19.283 38.164 1.00 37.03 280 GLU A O 1
ATOM 2171 N N . ALA A 1 281 ? 22.185 19.504 38.103 1.00 38.84 281 ALA A N 1
ATOM 2172 C CA . ALA A 1 281 ? 22.187 20.936 38.379 1.00 38.84 281 ALA A CA 1
ATOM 2173 C C . ALA A 1 281 ? 22.346 21.155 39.897 1.00 38.84 281 ALA A C 1
ATOM 2175 O O . ALA A 1 281 ? 21.380 21.053 40.654 1.00 38.84 281 ALA A O 1
ATOM 2176 N N . LYS A 1 282 ? 23.575 21.431 40.347 1.00 39.75 282 LYS A N 1
ATOM 2177 C CA . LYS A 1 282 ? 23.856 21.957 41.690 1.00 39.75 282 LYS A CA 1
ATOM 2178 C C . LYS A 1 282 ? 23.680 23.475 41.682 1.00 39.75 282 LYS A C 1
ATOM 2180 O O . LYS A 1 282 ? 24.401 24.192 40.995 1.00 39.75 282 LYS A O 1
ATOM 2185 N N . SER A 1 283 ? 22.710 23.935 42.464 1.00 39.06 283 SER A N 1
ATOM 2186 C CA . SER A 1 283 ? 22.477 25.334 42.813 1.00 39.06 283 SER A CA 1
ATOM 2187 C C . SER A 1 283 ? 23.734 25.965 43.419 1.00 39.06 283 SER A C 1
ATOM 2189 O O . SER A 1 283 ? 24.286 25.447 44.389 1.00 39.06 283 SER A O 1
ATOM 2191 N N . TYR A 1 284 ? 24.171 27.086 42.849 1.00 37.59 284 TYR A N 1
ATOM 2192 C CA . TYR A 1 284 ? 25.310 27.871 43.317 1.00 37.59 284 TYR A CA 1
ATOM 2193 C C . TYR A 1 284 ? 24.795 29.032 44.180 1.00 37.59 284 TYR A C 1
ATOM 2195 O O . TYR A 1 284 ? 24.095 29.911 43.680 1.00 37.59 284 TYR A O 1
ATOM 2203 N N . SER A 1 285 ? 25.137 29.027 45.469 1.00 40.78 285 SER A N 1
ATOM 2204 C CA . SER A 1 285 ? 25.056 30.203 46.345 1.00 40.78 285 SER A CA 1
ATOM 2205 C C . SER A 1 285 ? 26.435 30.871 46.404 1.00 40.78 285 SER A C 1
ATOM 2207 O O . SER A 1 285 ? 27.436 30.154 46.471 1.00 40.78 285 SER A O 1
ATOM 2209 N N . PRO A 1 286 ? 26.532 32.212 46.408 1.00 54.69 286 PRO A N 1
ATOM 2210 C CA . PRO A 1 286 ? 27.813 32.901 46.419 1.00 54.69 286 PRO A CA 1
ATOM 2211 C C . PRO A 1 286 ? 28.327 33.053 47.856 1.00 54.69 286 PRO A C 1
ATOM 2213 O O . PRO A 1 286 ? 27.676 33.678 48.692 1.00 54.69 286 PRO A O 1
ATOM 2216 N N . ALA A 1 287 ? 29.514 32.517 48.133 1.00 40.72 287 ALA A N 1
ATOM 2217 C CA . ALA A 1 287 ? 30.273 32.826 49.338 1.00 40.72 287 ALA A CA 1
ATOM 2218 C C . ALA A 1 287 ? 31.659 33.355 48.948 1.00 40.72 287 ALA A C 1
ATOM 2220 O O . ALA A 1 287 ? 32.397 32.733 48.189 1.00 40.72 287 ALA A O 1
ATOM 2221 N N . MET A 1 288 ? 31.952 34.545 49.467 1.00 50.28 288 MET A N 1
ATOM 2222 C CA . MET A 1 288 ? 33.230 35.246 49.427 1.00 50.28 288 MET A CA 1
ATOM 2223 C C . MET A 1 288 ? 34.354 34.412 50.051 1.00 50.28 288 MET A C 1
ATOM 2225 O O . MET A 1 288 ? 34.196 33.933 51.171 1.00 50.28 288 MET A O 1
ATOM 2229 N N . THR A 1 289 ? 35.526 34.387 49.416 1.00 43.59 289 THR A N 1
ATOM 2230 C CA . THR A 1 289 ? 36.807 34.180 50.108 1.00 43.59 289 THR A CA 1
ATOM 2231 C C . THR A 1 289 ? 37.896 35.020 49.451 1.00 43.59 289 THR A C 1
ATOM 2233 O O . THR A 1 289 ? 38.259 34.803 48.298 1.00 43.59 289 THR A O 1
ATOM 2236 N N . TYR A 1 290 ? 38.397 35.984 50.223 1.00 44.34 290 TYR A N 1
ATOM 2237 C CA . TYR A 1 290 ? 39.682 36.650 50.039 1.00 44.34 290 TYR A CA 1
ATOM 2238 C C . TYR A 1 290 ? 40.819 35.624 50.135 1.00 44.34 290 TYR A C 1
ATOM 2240 O O . TYR A 1 290 ? 40.802 34.767 51.015 1.00 44.34 290 TYR A O 1
ATOM 2248 N N . GLY A 1 291 ? 41.834 35.756 49.285 1.00 41.72 291 GLY A N 1
ATOM 2249 C CA . GLY A 1 291 ? 43.063 34.974 49.393 1.00 41.72 291 GLY A CA 1
ATOM 2250 C C . GLY A 1 291 ? 44.018 35.295 48.257 1.00 41.72 291 GLY A C 1
ATOM 2251 O O . GLY A 1 291 ? 43.887 34.751 47.166 1.00 41.72 291 GLY A O 1
ATOM 2252 N N . GLY A 1 292 ? 44.945 36.219 48.511 1.00 44.91 292 GLY A N 1
ATOM 2253 C CA . GLY A 1 292 ? 46.021 36.551 47.591 1.00 44.91 292 GLY A CA 1
ATOM 2254 C C . GLY A 1 292 ? 47.029 35.413 47.446 1.00 44.91 292 GLY A C 1
ATOM 2255 O O . GLY A 1 292 ? 47.304 34.679 48.393 1.00 44.91 292 GLY A O 1
ATOM 2256 N N . HIS A 1 293 ? 47.610 35.323 46.255 1.00 42.88 293 HIS A N 1
ATOM 2257 C CA . HIS A 1 293 ? 48.919 34.723 46.059 1.00 42.88 293 HIS A CA 1
ATOM 2258 C C . HIS A 1 293 ? 49.646 35.502 44.964 1.00 42.88 293 HIS A C 1
ATOM 2260 O O . HIS A 1 293 ? 49.333 35.406 43.779 1.00 42.88 293 HIS A O 1
ATOM 2266 N N . GLU A 1 294 ? 50.594 36.321 45.409 1.00 42.38 294 GLU A N 1
ATOM 2267 C CA . GLU A 1 294 ? 51.679 36.852 44.596 1.00 42.38 294 GLU A CA 1
ATOM 2268 C C . GLU A 1 294 ? 52.727 35.749 44.367 1.00 42.38 294 GLU A C 1
ATOM 2270 O O . GLU A 1 294 ? 52.906 34.862 45.207 1.00 42.38 294 GLU A O 1
ATOM 2275 N N . GLY A 1 295 ? 53.426 35.813 43.231 1.00 40.91 295 GLY A N 1
ATOM 2276 C CA . GLY A 1 295 ? 54.506 34.890 42.861 1.00 40.91 295 GLY A CA 1
ATOM 2277 C C . GLY A 1 295 ? 54.423 34.500 41.382 1.00 40.91 295 GLY A C 1
ATOM 2278 O O . GLY A 1 295 ? 53.778 33.518 41.052 1.00 40.91 295 GLY A O 1
ATOM 2279 N N . SER A 1 296 ? 54.847 35.338 40.435 1.00 47.47 296 SER A N 1
ATOM 2280 C CA . SER A 1 296 ? 56.238 35.602 40.027 1.00 47.47 296 SER A CA 1
ATOM 2281 C C . SER A 1 296 ? 56.765 34.640 38.946 1.00 47.47 296 SER A C 1
ATOM 2283 O O . SER A 1 296 ? 56.565 33.434 39.009 1.00 47.47 296 SER A O 1
ATOM 2285 N N . PHE A 1 297 ? 57.523 35.246 38.024 1.00 42.62 297 PHE A N 1
ATOM 2286 C CA . PHE A 1 297 ? 58.451 34.686 37.028 1.00 42.62 297 PHE A CA 1
ATOM 2287 C C . PHE A 1 297 ? 57.949 34.388 35.603 1.00 42.62 297 PHE A C 1
ATOM 2289 O O . PHE A 1 297 ? 57.599 33.279 35.226 1.00 42.62 297 PHE A O 1
ATOM 2296 N N . LEU A 1 298 ? 58.021 35.446 34.784 1.00 45.88 298 LEU A N 1
ATOM 2297 C CA . LEU A 1 298 ? 58.945 35.584 33.643 1.00 45.88 298 LEU A CA 1
ATOM 2298 C C . LEU A 1 298 ? 59.429 34.290 32.957 1.00 45.88 298 LEU A C 1
ATOM 2300 O O . LEU A 1 298 ? 60.333 33.629 33.457 1.00 45.88 298 LEU A O 1
ATOM 2304 N N . ALA A 1 299 ? 58.961 34.062 31.727 1.00 50.91 299 ALA A N 1
ATOM 2305 C CA . ALA A 1 299 ? 59.800 33.710 30.573 1.00 50.91 299 ALA A CA 1
ATOM 2306 C C . ALA A 1 299 ? 58.950 33.772 29.295 1.00 50.91 299 ALA A C 1
ATOM 2308 O O . ALA A 1 299 ? 58.415 32.777 28.809 1.00 50.91 299 ALA A O 1
ATOM 2309 N N . ALA A 1 300 ? 58.827 34.984 28.756 1.00 47.44 300 ALA A N 1
ATOM 2310 C CA . ALA A 1 300 ? 58.296 35.233 27.428 1.00 47.44 300 ALA A CA 1
ATOM 2311 C C . ALA A 1 300 ? 59.241 34.626 26.380 1.00 47.44 300 ALA A C 1
ATOM 2313 O O . ALA A 1 300 ? 60.285 35.193 26.060 1.00 47.44 300 ALA A O 1
ATOM 2314 N N . ARG A 1 301 ? 58.865 33.470 25.831 1.00 45.88 301 ARG A N 1
ATOM 2315 C CA . ARG A 1 301 ? 59.395 32.988 24.556 1.00 45.88 301 ARG A CA 1
ATOM 2316 C C . ARG A 1 301 ? 58.392 33.404 23.488 1.00 45.88 301 ARG A C 1
ATOM 2318 O O . ARG A 1 301 ? 57.370 32.748 23.301 1.00 45.88 301 ARG A O 1
ATOM 2325 N N . ALA A 1 302 ? 58.665 34.552 22.867 1.00 49.97 302 ALA A N 1
ATOM 2326 C CA . ALA A 1 302 ? 57.917 35.097 21.741 1.00 49.97 302 ALA A CA 1
ATOM 2327 C C . ALA A 1 302 ? 57.985 34.104 20.573 1.00 49.97 302 ALA A C 1
ATOM 2329 O O . ALA A 1 302 ? 58.907 34.113 19.761 1.00 49.97 302 ALA A O 1
ATOM 2330 N N . THR A 1 303 ? 57.027 33.186 20.566 1.00 57.50 303 THR A N 1
ATOM 2331 C CA . THR A 1 303 ? 56.732 32.311 19.441 1.00 57.50 303 THR A CA 1
ATOM 2332 C C . THR A 1 303 ? 55.762 33.119 18.598 1.00 57.50 303 THR A C 1
ATOM 2334 O O . THR A 1 303 ? 54.733 33.554 19.114 1.00 57.50 303 THR A O 1
ATOM 2337 N N . LEU A 1 304 ? 56.155 33.426 17.362 1.00 56.34 304 LEU A N 1
ATOM 2338 C CA . LEU A 1 304 ? 55.312 34.131 16.400 1.00 56.34 304 LEU A CA 1
ATOM 2339 C C . LEU A 1 304 ? 53.919 33.481 16.385 1.00 56.34 304 LEU A C 1
ATOM 2341 O O . LEU A 1 304 ? 53.853 32.246 16.415 1.00 56.34 304 LEU A O 1
ATOM 2345 N N . PRO A 1 305 ? 52.832 34.275 16.411 1.00 65.69 305 PRO A N 1
ATOM 2346 C CA . PRO A 1 305 ? 51.487 33.727 16.342 1.00 65.69 305 PRO A CA 1
ATOM 2347 C C . PRO A 1 305 ? 51.410 32.852 15.083 1.00 65.69 305 PRO A C 1
ATOM 2349 O O . PRO A 1 305 ? 51.814 33.323 14.018 1.00 65.69 305 PRO A O 1
ATOM 2352 N N . PRO A 1 306 ? 51.012 31.572 15.204 1.00 69.56 306 PRO A N 1
ATOM 2353 C CA . PRO A 1 306 ? 50.828 30.722 14.039 1.00 69.56 306 PRO A CA 1
ATOM 2354 C C . PRO A 1 306 ? 49.846 31.428 13.108 1.00 69.56 306 PRO A C 1
ATOM 2356 O O . PRO A 1 306 ? 48.820 31.912 13.583 1.00 69.56 306 PRO A O 1
ATOM 2359 N N . ASP A 1 307 ? 50.217 31.532 11.829 1.00 66.44 307 ASP A N 1
ATOM 2360 C CA . ASP A 1 307 ? 49.388 32.098 10.768 1.00 66.44 307 ASP A CA 1
ATOM 2361 C C . ASP A 1 307 ? 47.934 31.665 10.972 1.00 66.44 307 ASP A C 1
ATOM 2363 O O . ASP A 1 307 ? 47.663 30.467 11.084 1.00 66.44 307 ASP A O 1
ATOM 2367 N N . ASP A 1 308 ? 47.035 32.647 11.090 1.00 71.75 308 ASP A N 1
ATOM 2368 C CA . ASP A 1 308 ? 45.606 32.455 11.324 1.00 71.75 308 ASP A CA 1
ATOM 2369 C C . ASP A 1 308 ? 45.025 31.559 10.220 1.00 71.75 308 ASP A C 1
ATOM 2371 O O . ASP A 1 308 ? 44.609 32.028 9.156 1.00 71.75 308 ASP A O 1
ATOM 2375 N N . GLU A 1 309 ? 45.028 30.246 10.455 1.00 82.44 309 GLU A N 1
ATOM 2376 C CA . GLU A 1 309 ? 44.402 29.277 9.570 1.00 82.44 309 GLU A CA 1
ATOM 2377 C C . GLU A 1 309 ? 42.914 29.645 9.510 1.00 82.44 309 GLU A C 1
ATOM 2379 O O . GLU A 1 309 ? 42.250 29.697 10.554 1.00 82.44 309 GLU A O 1
ATOM 2384 N N . PRO A 1 310 ? 42.380 29.991 8.324 1.00 85.56 310 PRO A N 1
ATOM 2385 C CA . PRO A 1 310 ? 41.048 30.553 8.225 1.00 85.56 310 PRO A CA 1
ATOM 2386 C C . PRO A 1 310 ? 40.047 29.532 8.748 1.00 85.56 310 PRO A C 1
ATOM 2388 O O . PRO A 1 310 ? 39.842 28.476 8.147 1.00 85.56 310 PRO A O 1
ATOM 2391 N N . VAL A 1 311 ? 39.418 29.866 9.878 1.00 88.25 311 VAL A N 1
ATOM 2392 C CA . VAL A 1 311 ? 38.368 29.042 10.474 1.00 88.25 311 VAL A CA 1
ATOM 2393 C C . VAL A 1 311 ? 37.326 28.786 9.386 1.00 88.25 311 VAL A C 1
ATOM 2395 O O . VAL A 1 311 ? 36.803 29.747 8.806 1.00 88.25 311 VAL A O 1
ATOM 2398 N N . PRO A 1 312 ? 37.031 27.516 9.058 1.00 92.12 312 PRO A N 1
ATOM 2399 C CA . PRO A 1 312 ? 36.134 27.208 7.964 1.00 92.12 312 PRO A CA 1
ATOM 2400 C C . PRO A 1 312 ? 34.784 27.865 8.240 1.00 92.12 312 PRO A C 1
ATOM 2402 O O . PRO A 1 312 ? 34.232 27.756 9.333 1.00 92.12 312 PRO A O 1
ATOM 2405 N N . LEU A 1 313 ? 34.236 28.549 7.233 1.00 93.81 313 LEU A N 1
ATOM 2406 C CA . LEU A 1 313 ? 33.014 29.352 7.360 1.00 93.81 313 LEU A CA 1
ATOM 2407 C C . LEU A 1 313 ? 31.859 28.574 8.015 1.00 93.81 313 LEU A C 1
ATOM 2409 O O . LEU A 1 313 ? 31.044 29.154 8.729 1.00 93.81 313 LEU A O 1
ATOM 2413 N N . ILE A 1 314 ? 31.811 27.253 7.818 1.00 93.19 314 ILE A N 1
ATOM 2414 C CA . ILE A 1 314 ? 30.796 26.379 8.410 1.00 93.19 314 ILE A CA 1
ATOM 2415 C C . ILE A 1 314 ? 30.819 26.391 9.948 1.00 93.19 314 ILE A C 1
ATOM 2417 O O . ILE A 1 314 ? 29.759 26.314 10.571 1.00 93.19 314 ILE A O 1
ATOM 2421 N N . ASP A 1 315 ? 31.986 26.578 10.561 1.00 94.25 315 ASP A N 1
ATOM 2422 C CA . ASP A 1 315 ? 32.156 26.560 12.013 1.00 94.25 315 ASP A CA 1
ATOM 2423 C C . ASP A 1 315 ? 31.705 27.864 12.679 1.00 94.25 315 ASP A C 1
ATOM 2425 O O . ASP A 1 315 ? 31.404 27.872 13.873 1.00 94.25 315 ASP A O 1
ATOM 2429 N N . THR A 1 316 ? 31.536 28.938 11.900 1.00 95.81 316 THR A N 1
ATOM 2430 C CA . THR A 1 316 ? 31.008 30.223 12.391 1.00 95.81 316 THR A CA 1
ATOM 2431 C C . THR A 1 316 ? 29.496 30.194 12.655 1.00 95.81 316 THR A C 1
ATOM 2433 O O . THR A 1 316 ? 28.968 31.042 13.376 1.00 95.81 316 THR A O 1
ATOM 2436 N N . PHE A 1 317 ? 28.766 29.210 12.114 1.00 95.06 317 PHE A N 1
ATOM 2437 C CA . PHE A 1 317 ? 27.315 29.112 12.290 1.00 95.06 317 PHE A CA 1
ATOM 2438 C C . PHE A 1 317 ? 26.915 28.478 13.634 1.00 95.06 317 PHE A C 1
ATOM 2440 O O . PHE A 1 317 ? 27.616 27.610 14.149 1.00 95.06 317 PHE A O 1
ATOM 2447 N N . PRO A 1 318 ? 25.715 28.779 14.173 1.00 97.94 318 PRO A N 1
ATOM 2448 C CA . PRO A 1 318 ? 25.164 28.046 15.312 1.00 97.94 318 PRO A CA 1
ATOM 2449 C C . PRO A 1 318 ? 25.076 26.536 15.040 1.00 97.94 318 PRO A C 1
ATOM 2451 O O . PRO A 1 318 ? 24.662 26.119 13.955 1.00 97.94 318 PRO A O 1
ATOM 2454 N N . ARG A 1 319 ? 25.352 25.697 16.051 1.00 96.19 319 ARG A N 1
ATOM 2455 C CA . ARG A 1 319 ? 25.371 24.217 15.936 1.00 96.19 319 ARG A CA 1
ATOM 2456 C C . ARG A 1 319 ? 24.134 23.619 15.252 1.00 96.19 319 ARG A C 1
ATOM 2458 O O . ARG A 1 319 ? 24.241 22.651 14.502 1.00 96.19 319 ARG A O 1
ATOM 2465 N N . LYS A 1 320 ? 22.952 24.214 15.457 1.00 94.06 320 LYS A N 1
ATOM 2466 C CA . LYS A 1 320 ? 21.703 23.783 14.803 1.00 94.06 320 LYS A CA 1
ATOM 2467 C C . LYS A 1 320 ? 21.744 23.969 13.278 1.00 94.06 320 LYS A C 1
ATOM 2469 O O . LYS A 1 320 ? 21.283 23.092 12.553 1.00 94.06 320 LYS A O 1
ATOM 2474 N N . LYS A 1 321 ? 22.312 25.080 12.796 1.00 95.50 321 LYS A N 1
ATOM 2475 C CA . LYS A 1 321 ? 22.482 25.374 11.364 1.00 95.50 321 LYS A CA 1
ATOM 2476 C C . LYS A 1 321 ? 23.592 24.525 10.748 1.00 95.50 321 LYS A C 1
ATOM 2478 O O . LYS A 1 321 ? 23.382 23.993 9.665 1.00 95.50 321 LYS A O 1
ATOM 2483 N N . GLN A 1 322 ? 24.692 24.297 11.469 1.00 97.12 322 GLN A N 1
ATOM 2484 C CA . GLN A 1 322 ? 25.739 23.357 11.046 1.00 97.12 322 GLN A CA 1
ATOM 2485 C C . GLN A 1 322 ? 25.158 21.962 10.777 1.00 97.12 322 GLN A C 1
ATOM 2487 O O . GLN A 1 322 ? 25.327 21.423 9.686 1.00 97.12 322 GLN A O 1
ATOM 2492 N N . LYS A 1 323 ? 24.388 21.404 11.726 1.00 95.50 323 LYS A N 1
ATOM 2493 C CA . LYS A 1 323 ? 23.753 20.083 11.559 1.00 95.50 323 LYS A CA 1
ATOM 2494 C C . LYS A 1 323 ? 22.813 20.039 10.347 1.00 95.50 323 LYS A C 1
ATOM 2496 O O . LYS A 1 323 ? 22.790 19.041 9.633 1.00 95.50 323 LYS A O 1
ATOM 2501 N N . GLN A 1 324 ? 22.065 21.116 10.095 1.00 95.75 324 GLN A N 1
ATOM 2502 C CA . GLN A 1 324 ? 21.197 21.223 8.919 1.00 95.75 324 GLN A CA 1
ATOM 2503 C C . GLN A 1 324 ? 22.004 21.248 7.610 1.00 95.75 324 GLN A C 1
ATOM 2505 O O . GLN A 1 324 ? 21.653 20.534 6.675 1.00 95.75 324 GLN A O 1
ATOM 2510 N N . LEU A 1 325 ? 23.101 22.010 7.552 1.00 96.69 325 LEU A N 1
ATOM 2511 C CA . LEU A 1 325 ? 23.987 22.062 6.384 1.00 96.69 325 LEU A CA 1
ATOM 2512 C C . LEU A 1 325 ? 24.638 20.703 6.106 1.00 96.69 325 LEU A C 1
ATOM 2514 O O . LEU A 1 325 ? 24.585 20.231 4.973 1.00 96.69 325 LEU A O 1
ATOM 2518 N N . PHE A 1 326 ? 25.170 20.029 7.130 1.00 97.50 326 PHE A N 1
ATOM 2519 C CA . PHE A 1 326 ? 25.741 18.688 6.972 1.00 97.50 326 PHE A CA 1
ATOM 2520 C C . PHE A 1 326 ? 24.707 17.659 6.500 1.00 97.50 326 PHE A C 1
ATOM 2522 O O . PHE A 1 326 ? 25.025 16.824 5.655 1.00 97.50 326 PHE A O 1
ATOM 2529 N N . ALA A 1 327 ? 23.459 17.744 6.974 1.00 94.12 327 ALA A N 1
ATOM 2530 C CA . ALA A 1 327 ? 22.384 16.882 6.487 1.00 94.12 327 ALA A CA 1
ATOM 2531 C C . ALA A 1 327 ? 22.088 17.115 4.991 1.00 94.12 327 ALA A C 1
ATOM 2533 O O . ALA A 1 327 ? 21.937 16.152 4.236 1.00 94.12 327 ALA A O 1
ATOM 2534 N N . ILE A 1 328 ? 22.059 18.377 4.545 1.00 96.50 328 ILE A N 1
ATOM 2535 C CA . ILE A 1 328 ? 21.851 18.728 3.132 1.00 96.50 328 ILE A CA 1
ATOM 2536 C C . ILE A 1 328 ? 23.024 18.227 2.279 1.00 96.50 328 ILE A C 1
ATOM 2538 O O . ILE A 1 328 ? 22.796 17.523 1.295 1.00 96.50 328 ILE A O 1
ATOM 2542 N N . ILE A 1 329 ? 24.268 18.508 2.681 1.00 96.81 329 ILE A N 1
ATOM 2543 C CA . ILE A 1 329 ? 25.478 18.053 1.976 1.00 96.81 329 ILE A CA 1
ATOM 2544 C C . ILE A 1 329 ? 25.485 16.524 1.847 1.00 96.81 329 ILE A C 1
ATOM 2546 O O . ILE A 1 329 ? 25.700 16.006 0.750 1.00 96.81 329 ILE A O 1
ATOM 2550 N N . GLY A 1 330 ? 25.177 15.799 2.927 1.00 96.06 330 GLY A N 1
ATOM 2551 C CA . GLY A 1 330 ? 25.091 14.337 2.904 1.00 96.06 330 GLY A CA 1
ATOM 2552 C C . GLY A 1 330 ? 24.031 13.817 1.927 1.00 96.06 330 GLY A C 1
ATOM 2553 O O . GLY A 1 330 ? 24.290 12.877 1.172 1.00 96.06 330 GLY A O 1
ATOM 2554 N N . SER A 1 331 ? 22.860 14.463 1.875 1.00 90.62 331 SER A N 1
ATOM 2555 C CA . SER A 1 331 ? 21.797 14.092 0.931 1.00 90.62 331 SER A CA 1
ATOM 2556 C C . SER A 1 331 ? 22.197 14.318 -0.534 1.00 90.62 331 SER A C 1
ATOM 2558 O O . SER A 1 331 ? 21.981 13.439 -1.369 1.00 90.62 331 SER A O 1
ATOM 2560 N N . LEU A 1 332 ? 22.869 15.436 -0.837 1.00 96.00 332 LEU A N 1
ATOM 2561 C CA . LEU A 1 332 ? 23.358 15.751 -2.183 1.00 96.00 332 LEU A CA 1
ATOM 2562 C C . LEU A 1 332 ? 24.461 14.784 -2.623 1.00 96.00 332 LEU A C 1
ATOM 2564 O O . LEU A 1 332 ? 24.415 14.259 -3.736 1.00 96.00 332 LEU A O 1
ATOM 2568 N N . GLN A 1 333 ? 25.418 14.483 -1.742 1.00 96.12 333 GLN A N 1
ATOM 2569 C CA . GLN A 1 333 ? 26.483 13.519 -2.029 1.00 96.12 333 GLN A CA 1
ATOM 2570 C C . GLN A 1 333 ? 25.928 12.114 -2.310 1.00 96.12 333 GLN A C 1
ATOM 2572 O O . GLN A 1 333 ? 26.401 11.438 -3.226 1.00 96.12 333 GLN A O 1
ATOM 2577 N N . SER A 1 334 ? 24.908 11.680 -1.562 1.00 94.06 334 SER A N 1
ATOM 2578 C CA . SER A 1 334 ? 24.214 10.406 -1.804 1.00 94.06 334 SER A CA 1
ATOM 2579 C C . SER A 1 334 ? 23.494 10.388 -3.165 1.00 94.06 334 SER A C 1
ATOM 2581 O O . SER A 1 334 ? 23.624 9.421 -3.925 1.00 94.06 334 SER A O 1
ATOM 2583 N N . GLY A 1 335 ? 22.818 11.486 -3.523 1.00 94.00 335 GLY A N 1
ATOM 2584 C CA . GLY A 1 335 ? 22.166 11.647 -4.826 1.00 94.00 335 GLY A CA 1
ATOM 2585 C C . GLY A 1 335 ? 23.149 11.578 -6.000 1.00 94.00 335 GLY A C 1
ATOM 2586 O O . GLY A 1 335 ? 22.924 10.822 -6.945 1.00 94.00 335 GLY A O 1
ATOM 2587 N N . ILE A 1 336 ? 24.281 12.287 -5.911 1.00 95.94 336 ILE A N 1
ATOM 2588 C CA . ILE A 1 336 ? 25.330 12.285 -6.948 1.00 95.94 336 ILE A CA 1
ATOM 2589 C C . ILE A 1 336 ? 25.908 10.879 -7.150 1.00 95.94 336 ILE A C 1
ATOM 2591 O O . ILE A 1 336 ? 26.081 10.447 -8.290 1.00 95.94 336 ILE A O 1
ATOM 2595 N N . ARG A 1 337 ? 26.175 10.135 -6.067 1.00 94.38 337 ARG A N 1
ATOM 2596 C CA . ARG A 1 337 ? 26.665 8.747 -6.162 1.00 94.38 337 ARG A CA 1
ATOM 2597 C C . ARG A 1 337 ? 25.674 7.844 -6.892 1.00 94.38 337 ARG A C 1
ATOM 2599 O O . ARG A 1 337 ? 26.077 7.088 -7.769 1.00 94.38 337 ARG A O 1
ATOM 2606 N N . THR A 1 338 ? 24.389 7.961 -6.564 1.00 92.00 338 THR A N 1
ATOM 2607 C CA . THR A 1 338 ? 23.330 7.173 -7.213 1.00 92.00 338 THR A CA 1
ATOM 2608 C C . THR A 1 338 ? 23.235 7.508 -8.701 1.00 92.00 338 THR A C 1
ATOM 2610 O O . THR A 1 338 ? 23.200 6.601 -9.528 1.00 92.00 338 THR A O 1
ATOM 2613 N N . SER A 1 339 ? 23.273 8.797 -9.052 1.00 95.00 339 SER A N 1
ATOM 2614 C CA . SER A 1 339 ? 23.248 9.241 -10.450 1.00 95.00 339 SER A CA 1
ATOM 2615 C C . SER A 1 339 ? 24.444 8.708 -11.244 1.00 95.00 339 SER A C 1
ATOM 2617 O O . SER A 1 339 ? 24.254 8.239 -12.362 1.00 95.00 339 SER A O 1
ATOM 2619 N N . ARG A 1 340 ? 25.657 8.722 -10.669 1.00 96.81 340 ARG A N 1
ATOM 2620 C CA . ARG A 1 340 ? 26.854 8.149 -11.313 1.00 96.81 340 ARG A CA 1
ATOM 2621 C C . ARG A 1 340 ? 26.716 6.646 -11.553 1.00 96.81 340 ARG A C 1
ATOM 2623 O O . ARG A 1 340 ? 27.016 6.163 -12.640 1.00 96.81 340 ARG A O 1
ATOM 2630 N N . GLN A 1 341 ? 26.193 5.910 -10.574 1.00 94.50 341 GLN A N 1
ATOM 2631 C CA . GLN A 1 341 ? 25.957 4.474 -10.726 1.00 94.50 341 GLN A CA 1
ATOM 2632 C C . GLN A 1 341 ? 24.934 4.172 -11.834 1.00 94.50 341 GLN A C 1
ATOM 2634 O O . GLN A 1 341 ? 25.068 3.183 -12.555 1.00 94.50 341 GLN A O 1
ATOM 2639 N N . GLN A 1 342 ? 23.913 5.019 -11.992 1.00 92.56 342 GLN A N 1
ATOM 2640 C CA . GLN A 1 342 ? 22.942 4.882 -13.078 1.00 92.56 342 GLN A CA 1
ATOM 2641 C C . GLN A 1 342 ? 23.572 5.141 -14.443 1.00 92.56 342 GLN A C 1
ATOM 2643 O O . GLN A 1 342 ? 23.345 4.351 -15.357 1.00 92.56 342 GLN A O 1
ATOM 2648 N N . THR A 1 343 ? 24.393 6.186 -14.573 1.00 96.75 343 THR A N 1
ATOM 2649 C CA . THR A 1 343 ? 25.104 6.466 -15.828 1.00 96.75 343 THR A CA 1
ATOM 2650 C C . THR A 1 343 ? 26.076 5.347 -16.188 1.00 96.75 343 THR A C 1
ATOM 2652 O O . THR A 1 343 ? 26.111 4.937 -17.340 1.00 96.75 343 THR A O 1
ATOM 2655 N N . GLU A 1 344 ? 26.786 4.771 -15.213 1.00 97.44 344 GLU A N 1
ATOM 2656 C CA . GLU A 1 344 ? 27.660 3.610 -15.445 1.00 97.44 344 GLU A CA 1
ATOM 2657 C C . GLU A 1 344 ? 26.878 2.366 -15.891 1.00 97.44 344 GLU A C 1
ATOM 2659 O O . GLU A 1 344 ? 27.353 1.592 -16.720 1.00 97.44 344 GLU A O 1
ATOM 2664 N N . ASN A 1 345 ? 25.675 2.150 -15.352 1.00 95.38 345 ASN A N 1
ATOM 2665 C CA . ASN A 1 345 ? 24.831 1.025 -15.751 1.00 95.38 345 ASN A CA 1
ATOM 2666 C C . ASN A 1 345 ? 24.279 1.206 -17.173 1.00 95.38 345 ASN A C 1
ATOM 2668 O O . ASN A 1 345 ? 24.319 0.273 -17.970 1.00 95.38 345 ASN A O 1
ATOM 2672 N N . LEU A 1 346 ? 23.810 2.412 -17.506 1.00 97.06 346 LEU A N 1
ATOM 2673 C CA . LEU A 1 346 ? 23.357 2.738 -18.860 1.00 97.06 346 LEU A CA 1
ATOM 2674 C C . LEU A 1 346 ? 24.501 2.638 -19.874 1.00 97.06 346 LEU A C 1
ATOM 2676 O O . LEU A 1 346 ? 24.291 2.082 -20.947 1.00 97.06 346 LEU A O 1
ATOM 2680 N N . GLN A 1 347 ? 25.708 3.087 -19.513 1.00 96.62 347 GLN A N 1
ATOM 2681 C CA . GLN A 1 347 ? 26.887 2.939 -20.365 1.00 96.62 347 GLN A CA 1
ATOM 2682 C C . GLN A 1 347 ? 27.174 1.461 -20.657 1.00 96.62 347 GLN A C 1
ATOM 2684 O O . GLN A 1 347 ? 27.266 1.079 -21.813 1.00 96.62 347 GLN A O 1
ATOM 2689 N N . LYS A 1 348 ? 27.174 0.593 -19.635 1.00 96.62 348 LYS A N 1
ATOM 2690 C CA . LYS A 1 348 ? 27.356 -0.858 -19.830 1.00 96.62 348 LYS A CA 1
ATOM 2691 C C . LYS A 1 348 ? 26.290 -1.488 -20.725 1.00 96.62 348 LYS A C 1
ATOM 2693 O O . LYS A 1 348 ? 26.589 -2.415 -21.471 1.00 96.62 348 LYS A O 1
ATOM 2698 N N . GLN A 1 349 ? 25.040 -1.033 -20.623 1.00 96.56 349 GLN A N 1
ATOM 2699 C CA . GLN A 1 349 ? 23.962 -1.509 -21.496 1.00 96.56 349 GLN A CA 1
ATOM 2700 C C . GLN A 1 349 ? 24.179 -1.065 -22.942 1.00 96.56 349 GLN A C 1
ATOM 2702 O O . GLN A 1 349 ? 23.947 -1.853 -23.856 1.00 96.56 349 GLN A O 1
ATOM 2707 N N . LEU A 1 350 ? 24.646 0.166 -23.143 1.00 96.50 350 LEU A N 1
ATOM 2708 C CA . LEU A 1 350 ? 24.987 0.696 -24.456 1.00 96.50 350 LEU A CA 1
ATOM 2709 C C . LEU A 1 350 ? 26.158 -0.083 -25.071 1.00 96.50 350 LEU A C 1
ATOM 2711 O O . LEU A 1 350 ? 26.023 -0.566 -26.193 1.00 96.50 350 LEU A O 1
ATOM 2715 N N . ASP A 1 351 ? 27.237 -0.301 -24.318 1.00 94.81 351 ASP A N 1
ATOM 2716 C CA . ASP A 1 351 ? 28.410 -1.063 -24.769 1.00 94.81 351 ASP A CA 1
ATOM 2717 C C . ASP A 1 351 ? 28.026 -2.513 -25.135 1.00 94.81 351 ASP A C 1
ATOM 2719 O O . ASP A 1 351 ? 28.459 -3.059 -26.153 1.00 94.81 351 ASP A O 1
ATOM 2723 N N . ALA A 1 352 ? 27.148 -3.141 -24.341 1.00 95.25 352 ALA A N 1
ATOM 2724 C CA . ALA A 1 352 ? 26.630 -4.478 -24.631 1.00 95.25 352 ALA A CA 1
ATOM 2725 C C . ALA A 1 352 ? 25.792 -4.512 -25.920 1.00 95.25 352 ALA A C 1
ATOM 2727 O O . ALA A 1 352 ? 25.912 -5.453 -26.705 1.00 95.25 352 ALA A O 1
ATOM 2728 N N . LEU A 1 353 ? 24.962 -3.492 -26.163 1.00 96.62 353 LEU A N 1
ATOM 2729 C CA . LEU A 1 353 ? 24.184 -3.379 -27.398 1.00 96.62 353 LEU A CA 1
ATOM 2730 C C . LEU A 1 353 ? 25.079 -3.140 -28.616 1.00 96.62 353 LEU A C 1
ATOM 2732 O O . LEU A 1 353 ? 24.867 -3.782 -29.641 1.00 96.62 353 LEU A O 1
ATOM 2736 N N . GLN A 1 354 ? 26.092 -2.279 -28.506 1.00 95.50 354 GLN A N 1
ATOM 2737 C CA . GLN A 1 354 ? 27.081 -2.064 -29.568 1.00 95.50 354 GLN A CA 1
ATOM 2738 C C . GLN A 1 354 ? 27.814 -3.362 -29.917 1.00 95.50 354 GLN A C 1
ATOM 2740 O O . GLN A 1 354 ? 27.898 -3.720 -31.090 1.00 95.50 354 GLN A O 1
ATOM 2745 N N . THR A 1 355 ? 28.226 -4.120 -28.895 1.00 95.25 355 THR A N 1
ATOM 2746 C CA . THR A 1 355 ? 28.860 -5.435 -29.064 1.00 95.25 355 THR A CA 1
ATOM 2747 C C . THR A 1 355 ? 27.941 -6.420 -29.799 1.00 95.25 355 THR A C 1
ATOM 2749 O O . THR A 1 355 ? 28.382 -7.104 -30.718 1.00 95.25 355 THR A O 1
ATOM 2752 N N . ILE A 1 356 ? 26.652 -6.487 -29.436 1.00 95.75 356 ILE A N 1
ATOM 2753 C CA . ILE A 1 356 ? 25.670 -7.370 -30.096 1.00 95.75 356 ILE A CA 1
ATOM 2754 C C . ILE A 1 356 ? 25.432 -6.957 -31.554 1.00 95.75 356 ILE A C 1
ATOM 2756 O O . ILE A 1 356 ? 25.234 -7.817 -32.411 1.00 95.75 356 ILE A O 1
ATOM 2760 N N . LEU A 1 357 ? 25.441 -5.654 -31.836 1.00 97.06 357 LEU A N 1
ATOM 2761 C CA . LEU A 1 357 ? 25.245 -5.114 -33.180 1.00 97.06 357 LEU A CA 1
ATOM 2762 C C . LEU A 1 357 ? 26.516 -5.153 -34.044 1.00 97.06 357 LEU A C 1
ATOM 2764 O O . LEU A 1 357 ? 26.441 -4.810 -35.220 1.00 97.06 357 LEU A O 1
ATOM 2768 N N . GLY A 1 358 ? 27.663 -5.563 -33.491 1.00 95.50 358 GLY A N 1
ATOM 2769 C CA . GLY A 1 358 ? 28.944 -5.559 -34.202 1.00 95.50 358 GLY A CA 1
ATOM 2770 C C . GLY A 1 358 ? 29.450 -4.153 -34.536 1.00 95.50 358 GLY A C 1
ATOM 2771 O O . GLY A 1 358 ? 30.205 -3.987 -35.489 1.00 95.50 358 GLY A O 1
ATOM 2772 N N . ILE A 1 359 ? 29.011 -3.137 -33.788 1.00 97.00 359 ILE A N 1
ATOM 2773 C CA . ILE A 1 359 ? 29.536 -1.775 -33.898 1.00 97.00 359 ILE A CA 1
ATOM 2774 C C . ILE A 1 359 ? 30.775 -1.728 -33.007 1.00 97.00 359 ILE A C 1
ATOM 2776 O O . ILE A 1 359 ? 30.663 -1.519 -31.799 1.00 97.00 359 ILE A O 1
ATOM 2780 N N . GLU A 1 360 ? 31.946 -1.994 -33.585 1.00 88.88 360 GLU A N 1
ATOM 2781 C CA . GLU A 1 360 ? 33.205 -1.800 -32.869 1.00 88.88 360 GLU A CA 1
ATOM 2782 C C . GLU A 1 360 ? 33.402 -0.300 -32.589 1.00 88.88 360 GLU A C 1
ATOM 2784 O O . GLU A 1 360 ? 33.103 0.528 -33.457 1.00 88.88 360 GLU A O 1
ATOM 2789 N N . PRO A 1 361 ? 33.829 0.081 -31.371 1.00 84.75 361 PRO A N 1
ATOM 2790 C CA . PRO A 1 361 ? 34.083 1.476 -31.050 1.00 84.75 361 PRO A CA 1
ATOM 2791 C C . PRO A 1 361 ? 35.192 1.996 -31.968 1.00 84.75 361 PRO A C 1
ATOM 2793 O O . PRO A 1 361 ? 36.287 1.444 -31.992 1.00 84.75 361 PRO A O 1
ATOM 2796 N N . GLU A 1 362 ? 34.891 3.041 -32.735 1.00 88.25 362 GLU A N 1
ATOM 2797 C CA . GLU A 1 362 ? 35.853 3.698 -33.618 1.00 88.25 362 GLU A CA 1
ATOM 2798 C C . GLU A 1 362 ? 37.015 4.226 -32.760 1.00 88.25 362 GLU A C 1
ATOM 2800 O O . GLU A 1 362 ? 36.830 5.123 -31.932 1.00 88.25 362 GLU A O 1
ATOM 2805 N N . GLU A 1 363 ? 38.200 3.620 -32.892 1.00 88.25 363 GLU A N 1
ATOM 2806 C CA . GLU A 1 363 ? 39.416 4.094 -32.232 1.00 88.25 363 GLU A CA 1
ATOM 2807 C C . GLU A 1 363 ? 39.782 5.451 -32.836 1.00 88.25 363 GLU A C 1
ATOM 2809 O O . GLU A 1 363 ? 40.359 5.555 -33.917 1.00 88.25 363 GLU A O 1
ATOM 2814 N N . VAL A 1 364 ? 39.379 6.524 -32.156 1.00 88.50 364 VAL A N 1
ATOM 2815 C CA . VAL A 1 364 ? 39.791 7.876 -32.525 1.00 88.50 364 VAL A CA 1
ATOM 2816 C C . VAL A 1 364 ? 41.254 8.038 -32.117 1.00 88.50 364 VAL A C 1
ATOM 2818 O O . VAL A 1 364 ? 41.557 8.381 -30.972 1.00 88.50 364 VAL A O 1
ATOM 2821 N N . ASP A 1 365 ? 42.160 7.782 -33.058 1.00 88.81 365 ASP A N 1
ATOM 2822 C CA . ASP A 1 365 ? 43.578 8.109 -32.925 1.00 88.81 365 ASP A CA 1
ATOM 2823 C C . ASP A 1 365 ? 43.747 9.635 -32.868 1.00 88.81 365 ASP A C 1
ATOM 2825 O O . ASP A 1 365 ? 43.636 10.349 -33.870 1.00 88.81 365 ASP A O 1
ATOM 2829 N N . TYR A 1 366 ? 44.007 10.161 -31.671 1.00 83.06 366 TYR A N 1
ATOM 2830 C CA . TYR A 1 366 ? 44.398 11.556 -31.485 1.00 83.06 366 TYR A CA 1
ATOM 2831 C C . TYR A 1 366 ? 45.886 11.711 -31.839 1.00 83.06 366 TYR A C 1
ATOM 2833 O O . TYR A 1 366 ? 46.748 11.457 -30.998 1.00 83.06 366 TYR A O 1
ATOM 2841 N N . ASN A 1 367 ? 46.167 12.104 -33.088 1.00 76.62 367 ASN A N 1
ATOM 2842 C CA . ASN A 1 367 ? 47.503 12.514 -33.556 1.00 76.62 367 ASN A CA 1
ATOM 2843 C C . ASN A 1 367 ? 47.936 13.882 -33.017 1.00 76.62 367 ASN A C 1
ATOM 2845 O O . ASN A 1 367 ? 47.078 14.796 -32.959 1.00 76.62 367 ASN A O 1
#

Solvent-accessible surface area (backbone atoms only — not comparable to full-atom values): 24581 Å² total; per-residue (Å²): 135,84,86,84,85,89,78,80,76,86,78,77,84,80,82,83,75,81,82,80,82,77,84,83,79,80,81,80,79,82,76,81,79,82,81,84,79,92,82,81,82,82,91,80,83,78,87,71,74,69,78,75,79,72,80,74,73,77,77,79,78,58,71,66,55,67,55,64,74,46,67,79,76,47,74,73,48,51,31,90,95,50,72,64,60,57,68,72,27,69,62,22,86,55,61,55,41,20,52,17,48,53,35,44,15,46,38,45,75,46,92,70,47,38,76,50,45,66,71,66,52,62,50,46,66,58,43,14,30,42,89,92,38,77,69,33,20,29,19,46,31,39,52,67,76,41,30,89,69,22,45,52,14,50,52,46,50,49,52,52,51,52,51,53,50,52,56,51,54,55,53,51,53,57,56,54,52,58,65,71,70,56,74,96,69,83,85,78,86,74,92,70,86,88,76,82,83,78,84,82,78,84,82,81,89,79,79,88,79,85,82,78,88,84,86,78,88,84,81,88,81,85,87,83,91,87,89,79,90,75,86,80,63,87,82,83,42,77,64,58,55,52,52,50,53,55,53,57,58,54,71,76,59,86,71,87,64,66,68,64,54,52,58,54,51,55,56,53,52,60,62,60,65,73,73,77,85,82,80,79,92,76,86,84,78,93,75,91,77,91,79,90,81,87,83,86,80,90,80,88,74,88,67,77,78,74,77,82,72,76,75,58,73,66,74,78,45,59,70,72,56,38,55,52,50,53,53,50,52,53,53,51,54,53,50,52,53,52,53,51,54,50,52,55,51,52,49,54,52,49,54,52,50,31,59,74,71,68,53,72,81,80,81,79,79,84,127

Foldseek 3Di:
DDDDDPDPDDDDDDDDDDDDDDDPPPPDDPDDDDDDDPDDDDDDDPPPPDPPPPPDDPPDDDPVVVLVPADFQDQQQFDPPLDDDCCVACVDPPPLRNLLSSQSRRFDFDPDAWPQVVVVDFTGPTFGFHPPPPQQFTSRCSNVVNSVSGVRNVVSVVVVVVVVVVVVVVVVVVVVVVVVPDPPDDDPDDDDDDDDDDDDDDDDDDDDDDDDDDDDDDDDDD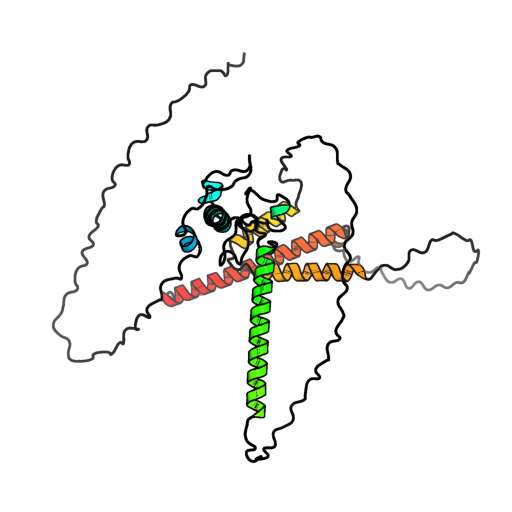DDDDDDDDPDDPPPDPVVVVVVVVVVVCVPQPDPPDPVVVVVVVVVVVVVVVPPPDDDDDDDDDDDDDDDDDDDDDDDPPDDDPPCPPDPPLVVDDPVVSVVVVVVVVVVVVVVVSVVVVVVVVVVVVVVVCVVVVPDPPPPPDD

Sequence (367 aa):
MPPNVDEIEYATPFHNGPPASRPIVVMGYDSPSPDSGPGATANYEPDIKLPQQTKVAPPPPDPLQKLLDLPIVRPIPWKEGQELPPEKSSEHERVQVRSAVLLSTRGDVAENPCNRCSRGVGRFAKCVYKDGWFMGACATCQMSSKGNHCSFRLEKEAAARAKTAATNSTNMSAAQERVQNSPPGDTIHVNGPSMKRKRVSTEKATAHKHSRPSTYPEPPAPLVEETHTYEKTFDDDPNALLQYVYSQQQAANGSTKRHYQQYLAEREEDSRIGKLNGHEAKSYSPAMTYGGHEGSFLAARATLPPDDEPVPLIDTFPRKKQKQLFAIIGSLQSGIRTSRQQTENLQKQLDALQTILGIEPEEVDYN

Radius of gyration: 37.49 Å; Cα contacts (8 Å, |Δi|>4): 167; chains: 1; bounding box: 83×107×110 Å

pLDDT: mean 73.32, std 22.41, range [28.95, 98.69]